Protein AF-A0A2M7A6N1-F1 (afdb_monomer)

Secondary structure (DSSP, 8-state):
-HHHHHHHHHHHTTSTTS--S-HHHHHHHHHHHHHHHHHHHHHHHHHHHHHHHHHHHHHHHHHHHHHHHHHHHHHHHHH-GGGHHHHHHHHHHHHHHHHHHHHHHHHHHHHHHHHHHHHHHHHHHHHHHHHHHHHHHHHHHHHHHHHHHHHHHHHHHHHTTS-SHHHHHHHHHHHHHHHHHHHHHHHHHHHHHHHHHHHHHHHHHHHHHHHHHHHHHHHTT--------------------------------------------------

Radius of gyration: 35.71 Å; Cα contacts (8 Å, |Δi|>4): 73; chains: 1; bounding box: 81×63×101 Å

pLDDT: mean 73.94, std 21.06, range [29.19, 98.69]

Structure (mmCIF, N/CA/C/O backbone):
data_AF-A0A2M7A6N1-F1
#
_entry.id   AF-A0A2M7A6N1-F1
#
loop_
_atom_site.group_PDB
_atom_site.id
_atom_site.type_symbol
_atom_site.label_atom_id
_atom_site.label_alt_id
_atom_site.label_comp_id
_atom_site.label_asym_id
_atom_site.label_entity_id
_atom_site.label_seq_id
_atom_site.pdbx_PDB_ins_code
_atom_site.Cartn_x
_atom_site.Cartn_y
_atom_site.Cartn_z
_atom_site.occupancy
_atom_site.B_iso_or_equiv
_atom_site.auth_seq_id
_atom_site.auth_comp_id
_atom_site.auth_asym_id
_atom_site.auth_atom_id
_atom_site.pdbx_PDB_model_num
ATOM 1 N N . MET A 1 1 ? 4.329 16.933 -7.006 1.00 49.34 1 MET A N 1
ATOM 2 C CA . MET A 1 1 ? 5.529 16.070 -7.137 1.00 49.34 1 MET A CA 1
ATOM 3 C C . MET A 1 1 ? 5.501 15.221 -8.414 1.00 49.34 1 MET A C 1
ATOM 5 O O . MET A 1 1 ? 6.398 15.377 -9.228 1.00 49.34 1 MET A O 1
ATOM 9 N N . PHE A 1 2 ? 4.452 14.424 -8.666 1.00 43.53 2 PHE A N 1
ATOM 10 C CA . PHE A 1 2 ? 4.322 13.527 -9.839 1.00 43.53 2 PHE A CA 1
ATOM 11 C C . PHE A 1 2 ? 4.537 14.189 -11.219 1.00 43.53 2 PHE A C 1
ATOM 13 O O . PHE A 1 2 ? 5.273 13.676 -12.055 1.00 43.53 2 PHE A O 1
ATOM 20 N N . LYS A 1 3 ? 3.982 15.391 -11.438 1.00 48.31 3 LYS A N 1
ATOM 21 C CA . LYS A 1 3 ? 4.219 16.170 -12.670 1.00 48.31 3 LYS A CA 1
ATOM 22 C C . LYS A 1 3 ? 5.690 16.544 -12.886 1.00 48.31 3 LYS A C 1
ATOM 24 O O . LYS A 1 3 ? 6.121 16.627 -14.027 1.00 48.31 3 LYS A O 1
ATOM 29 N N . ARG A 1 4 ? 6.463 16.759 -11.812 1.00 51.28 4 ARG A N 1
ATOM 30 C CA . ARG A 1 4 ? 7.886 17.142 -11.892 1.00 51.28 4 ARG A CA 1
ATOM 31 C C . ARG A 1 4 ? 8.756 15.942 -12.287 1.00 51.28 4 ARG A C 1
ATOM 33 O O . ARG A 1 4 ? 9.669 16.114 -13.082 1.00 51.28 4 ARG A O 1
ATOM 40 N N . MET A 1 5 ? 8.396 14.738 -11.830 1.00 60.75 5 MET A N 1
ATOM 41 C CA . MET A 1 5 ? 8.997 13.469 -12.273 1.00 60.75 5 MET A CA 1
ATOM 42 C C . MET A 1 5 ? 8.768 13.239 -13.774 1.00 60.75 5 MET A C 1
ATOM 44 O O . MET A 1 5 ? 9.699 12.949 -14.517 1.00 60.75 5 MET A O 1
ATOM 48 N N . TRP A 1 6 ? 7.535 13.451 -14.244 1.00 61.47 6 TRP A N 1
ATOM 49 C CA . TRP A 1 6 ? 7.183 13.281 -15.658 1.00 61.47 6 TRP A CA 1
ATOM 50 C C . TRP A 1 6 ? 7.872 14.315 -16.565 1.00 61.47 6 TRP A C 1
ATOM 52 O O . TRP A 1 6 ? 8.299 14.013 -17.677 1.00 61.47 6 TRP A O 1
ATOM 62 N N . MET A 1 7 ? 8.043 15.540 -16.064 1.00 56.41 7 MET A N 1
ATOM 63 C CA . MET A 1 7 ? 8.741 16.618 -16.768 1.00 56.41 7 MET A CA 1
ATOM 64 C C . MET A 1 7 ? 10.258 16.369 -16.855 1.00 56.41 7 MET A C 1
ATOM 66 O O . MET A 1 7 ? 10.854 16.679 -17.884 1.00 56.41 7 MET A O 1
ATOM 70 N N . ALA A 1 8 ? 10.856 15.735 -15.839 1.00 56.09 8 ALA A N 1
ATOM 71 C CA . ALA A 1 8 ? 12.252 15.290 -15.857 1.00 56.09 8 ALA A CA 1
ATOM 72 C C . ALA A 1 8 ? 12.486 14.135 -16.848 1.00 56.09 8 ALA A C 1
ATOM 74 O O . ALA A 1 8 ? 13.469 14.140 -17.585 1.00 56.09 8 ALA A O 1
ATOM 75 N N . ILE A 1 9 ? 11.540 13.192 -16.943 1.00 55.12 9 ILE A N 1
ATOM 76 C CA . ILE A 1 9 ? 11.573 12.122 -17.952 1.00 55.12 9 ILE A CA 1
ATOM 77 C C . ILE A 1 9 ? 11.520 12.727 -19.361 1.00 55.12 9 ILE A C 1
ATOM 79 O O . ILE A 1 9 ? 12.323 12.362 -20.213 1.00 55.12 9 ILE A O 1
ATOM 83 N N . ARG A 1 10 ? 10.641 13.711 -19.605 1.00 54.12 10 ARG A N 1
ATOM 84 C CA . ARG A 1 10 ? 10.536 14.399 -20.904 1.00 54.12 10 ARG A CA 1
ATOM 85 C C . ARG A 1 10 ? 11.771 15.243 -21.248 1.00 54.12 10 ARG A C 1
ATOM 87 O O . ARG A 1 10 ? 12.113 15.317 -22.425 1.00 54.12 10 ARG A O 1
ATOM 94 N N . SER A 1 11 ? 12.447 15.855 -20.271 1.00 51.09 11 SER A N 1
ATOM 95 C CA . SER A 1 11 ? 13.673 16.626 -20.537 1.00 51.09 11 SER A CA 1
ATOM 96 C C . SER A 1 11 ? 14.881 15.737 -20.848 1.00 51.09 11 SER A C 1
ATOM 98 O O . SER A 1 11 ? 15.759 16.163 -21.594 1.00 51.09 11 SER A O 1
ATOM 100 N N . PHE A 1 12 ? 14.909 14.495 -20.349 1.00 52.53 12 PHE A N 1
ATOM 101 C CA . PHE A 1 12 ? 15.968 13.524 -20.651 1.00 52.53 12 PHE A CA 1
ATOM 102 C C . PHE A 1 12 ? 16.033 13.165 -22.148 1.00 52.53 12 PHE A C 1
ATOM 104 O O . PHE A 1 12 ? 17.114 12.979 -22.700 1.00 52.53 12 PHE A O 1
ATOM 111 N N . PHE A 1 13 ? 14.888 13.159 -22.839 1.00 50.72 13 PHE A N 1
ATOM 112 C CA . PHE A 1 13 ? 14.806 12.887 -24.280 1.00 50.72 13 PHE A CA 1
ATOM 113 C C . PHE A 1 13 ? 15.264 14.058 -25.176 1.00 50.72 13 PHE A C 1
ATOM 115 O O . PHE A 1 13 ? 15.387 13.873 -26.383 1.00 50.72 13 PHE A O 1
ATOM 122 N N . GLY A 1 14 ? 15.516 15.256 -24.625 1.00 49.06 14 GLY A N 1
ATOM 123 C CA . GLY A 1 14 ? 15.843 16.461 -25.406 1.00 49.06 14 GLY A CA 1
ATOM 124 C C . GLY A 1 14 ? 17.336 16.746 -25.628 1.00 49.06 14 GLY A C 1
ATOM 125 O O . GLY A 1 14 ? 17.663 17.574 -26.472 1.00 49.06 14 GLY A O 1
ATOM 126 N N . VAL A 1 15 ? 18.248 16.095 -24.894 1.00 50.31 15 VAL A N 1
ATOM 127 C CA . VAL A 1 15 ? 19.683 16.478 -24.842 1.00 50.31 15 VAL A CA 1
ATOM 128 C C . VAL A 1 15 ? 20.619 15.461 -25.532 1.00 50.31 15 VAL A C 1
ATOM 130 O O . VAL A 1 15 ? 21.817 15.688 -25.672 1.00 50.31 15 VAL A O 1
ATOM 133 N N . PHE A 1 16 ? 20.095 14.354 -26.054 1.00 50.78 16 PHE A N 1
ATOM 134 C CA . PHE A 1 16 ? 20.890 13.196 -26.490 1.00 50.78 16 PHE A CA 1
ATOM 135 C C . PHE A 1 16 ? 21.288 13.204 -27.981 1.00 50.78 16 PHE A C 1
ATOM 137 O O . PHE A 1 16 ? 21.064 12.232 -28.694 1.00 50.78 16 PHE A O 1
ATOM 144 N N . VAL A 1 17 ? 21.870 14.298 -28.488 1.00 49.72 17 VAL A N 1
ATOM 145 C CA . VAL A 1 17 ? 22.327 14.352 -29.902 1.00 49.72 17 VAL A CA 1
ATOM 146 C C . VAL A 1 17 ? 23.842 14.512 -30.055 1.00 49.72 17 VAL A C 1
ATOM 148 O O . VAL A 1 17 ? 24.361 14.347 -31.154 1.00 49.72 17 VAL A O 1
ATOM 151 N N . ARG A 1 18 ? 24.612 14.792 -28.996 1.00 46.34 18 ARG A N 1
ATOM 152 C CA . ARG A 1 18 ? 26.059 15.023 -29.150 1.00 46.34 18 ARG A CA 1
ATOM 153 C C . ARG A 1 18 ? 26.857 14.372 -28.024 1.00 46.34 18 ARG A C 1
ATOM 155 O O . ARG A 1 18 ? 27.035 14.972 -26.974 1.00 46.34 18 ARG A O 1
ATOM 162 N N . GLY A 1 19 ? 27.343 13.155 -28.277 1.00 51.59 19 GLY A N 1
ATOM 163 C CA . GLY A 1 19 ? 28.491 12.588 -27.559 1.00 51.59 19 GLY A CA 1
ATOM 164 C C . GLY A 1 19 ? 28.208 11.460 -26.570 1.00 51.59 19 GLY A C 1
ATOM 165 O O . GLY A 1 19 ? 28.675 11.547 -25.441 1.00 51.59 19 GLY A O 1
ATOM 166 N N . LEU A 1 20 ? 27.490 10.402 -26.965 1.00 51.59 20 LEU A N 1
ATOM 167 C CA . LEU A 1 20 ? 27.374 9.189 -26.142 1.00 51.59 20 LEU A CA 1
ATOM 168 C C . LEU A 1 20 ? 27.743 7.944 -26.950 1.00 51.59 20 LEU A C 1
ATOM 170 O O . LEU A 1 20 ? 27.084 7.615 -27.930 1.00 51.59 20 LEU A O 1
ATOM 174 N N . GLU A 1 21 ? 28.814 7.284 -26.517 1.00 58.81 21 GLU A N 1
ATOM 175 C CA . GLU A 1 21 ? 29.526 6.213 -27.227 1.00 58.81 21 GLU A CA 1
ATOM 176 C C . GLU A 1 21 ? 28.739 4.909 -27.427 1.00 58.81 21 GLU A C 1
ATOM 178 O O . GLU A 1 21 ? 29.127 4.132 -28.289 1.00 58.81 21 GLU A O 1
ATOM 183 N N . ASP A 1 22 ? 27.627 4.650 -26.723 1.00 73.19 22 ASP A N 1
ATOM 184 C CA . ASP A 1 22 ? 26.805 3.460 -27.003 1.00 73.19 22 ASP A CA 1
ATOM 185 C C . ASP A 1 22 ? 25.331 3.597 -26.549 1.00 73.19 22 ASP A C 1
ATOM 187 O O . ASP A 1 22 ? 25.035 3.485 -25.351 1.00 73.19 22 ASP A O 1
ATOM 191 N N . PRO A 1 23 ? 24.362 3.755 -27.475 1.00 78.62 23 PRO A N 1
ATOM 192 C CA . PRO A 1 23 ? 22.934 3.851 -27.137 1.00 78.62 23 PRO A CA 1
ATOM 193 C C . PRO A 1 23 ? 22.379 2.564 -26.502 1.00 78.62 23 PRO A C 1
ATOM 195 O O . PRO A 1 23 ? 21.445 2.614 -25.699 1.00 78.62 23 PRO A O 1
ATOM 198 N N . ASP A 1 24 ? 22.983 1.410 -26.800 1.00 82.38 24 ASP A N 1
ATOM 199 C CA . ASP A 1 24 ? 22.578 0.116 -26.240 1.00 82.38 24 ASP A CA 1
ATOM 200 C C . ASP A 1 24 ? 22.793 0.057 -24.723 1.00 82.38 24 ASP A C 1
ATOM 202 O O . ASP A 1 24 ? 21.962 -0.489 -23.996 1.00 82.38 24 ASP A O 1
ATOM 206 N N . ARG A 1 25 ? 23.902 0.630 -24.239 1.00 86.75 25 ARG A N 1
ATOM 207 C CA . ARG A 1 25 ? 24.257 0.641 -22.815 1.00 86.75 25 ARG A CA 1
ATOM 208 C C . ARG A 1 25 ? 23.316 1.537 -22.017 1.00 86.75 25 ARG A C 1
ATOM 210 O O . ARG A 1 25 ? 22.920 1.180 -20.914 1.00 86.75 25 ARG A O 1
ATOM 217 N N . MET A 1 26 ? 22.918 2.670 -22.590 1.00 78.88 26 MET A N 1
ATOM 218 C CA . MET A 1 26 ? 21.952 3.576 -21.970 1.00 78.88 26 MET A CA 1
ATOM 219 C C . MET A 1 26 ? 20.579 2.911 -21.801 1.00 78.88 26 MET A C 1
ATOM 221 O O . MET A 1 26 ? 19.970 3.024 -20.741 1.00 78.88 26 MET A O 1
ATOM 225 N N . LEU A 1 27 ? 20.099 2.190 -22.819 1.00 84.94 27 LEU A N 1
ATOM 226 C CA . LEU A 1 27 ? 18.825 1.471 -22.741 1.00 84.94 27 LEU A CA 1
ATOM 227 C C . LEU A 1 27 ? 18.868 0.323 -21.723 1.00 84.94 27 LEU A C 1
ATOM 229 O O . LEU A 1 27 ? 17.881 0.097 -21.025 1.00 84.94 27 LEU A O 1
ATOM 233 N N . GLN A 1 28 ? 20.006 -0.367 -21.603 1.00 87.75 28 GLN A N 1
ATOM 234 C CA . GLN A 1 28 ? 20.220 -1.373 -20.557 1.00 87.75 28 GLN A CA 1
ATOM 235 C C . GLN A 1 28 ? 20.176 -0.744 -19.162 1.00 87.75 28 GLN A C 1
ATOM 237 O O . GLN A 1 28 ? 19.399 -1.196 -18.325 1.00 87.75 28 GLN A O 1
ATOM 242 N N . GLN A 1 29 ? 20.913 0.352 -18.947 1.00 86.94 29 GLN A N 1
ATOM 243 C CA . GLN A 1 29 ? 20.878 1.088 -17.681 1.00 86.94 29 GLN A CA 1
ATOM 244 C C . GLN A 1 29 ? 19.460 1.556 -17.345 1.00 86.94 29 GLN A C 1
ATOM 246 O O . GLN A 1 29 ? 19.012 1.392 -16.219 1.00 86.94 29 GLN A O 1
ATOM 251 N N . TYR A 1 30 ? 18.720 2.075 -18.327 1.00 83.81 30 TYR A N 1
ATOM 252 C CA . TYR A 1 30 ? 17.329 2.476 -18.132 1.00 83.81 30 TYR A CA 1
ATOM 253 C C . TYR A 1 30 ? 16.449 1.306 -17.668 1.00 83.81 30 TYR A C 1
ATOM 255 O O . TYR A 1 30 ? 15.666 1.462 -16.734 1.00 83.81 30 TYR A O 1
ATOM 263 N N . MET A 1 31 ? 16.583 0.123 -18.279 1.00 89.38 31 MET A N 1
ATOM 264 C CA . MET A 1 31 ? 15.850 -1.071 -17.845 1.00 89.38 31 MET A CA 1
ATOM 265 C C . MET A 1 31 ? 16.195 -1.470 -16.405 1.00 89.38 31 MET A C 1
ATOM 267 O O . MET A 1 31 ? 15.296 -1.825 -15.639 1.00 89.38 31 MET A O 1
ATOM 271 N N . ASP A 1 32 ? 17.471 -1.406 -16.034 1.00 92.50 32 ASP A N 1
ATOM 272 C CA . ASP A 1 32 ? 17.931 -1.740 -14.686 1.00 92.50 32 ASP A CA 1
ATOM 273 C C . ASP A 1 32 ? 17.455 -0.705 -13.658 1.00 92.50 32 ASP A C 1
ATOM 275 O O . ASP A 1 32 ? 16.928 -1.077 -12.607 1.00 92.50 32 ASP A O 1
ATOM 279 N N . ASP A 1 33 ? 17.504 0.584 -13.996 1.00 87.44 33 ASP A N 1
ATOM 280 C CA . ASP A 1 33 ? 16.968 1.670 -13.176 1.00 87.44 33 ASP A CA 1
ATOM 281 C C . ASP A 1 33 ? 15.458 1.515 -12.966 1.00 87.44 33 ASP A C 1
ATOM 283 O O . ASP A 1 33 ? 14.960 1.723 -11.858 1.00 87.44 33 ASP A O 1
ATOM 287 N N . MET A 1 34 ? 14.704 1.121 -13.997 1.00 90.12 34 MET A N 1
ATOM 288 C CA . MET A 1 34 ? 13.273 0.840 -13.861 1.00 90.12 34 MET A CA 1
ATOM 289 C C . MET A 1 34 ? 13.011 -0.344 -12.929 1.00 90.12 34 MET A C 1
ATOM 291 O O . MET A 1 34 ? 12.176 -0.246 -12.030 1.00 90.12 34 MET A O 1
ATOM 295 N N . ARG A 1 35 ? 13.753 -1.445 -13.091 1.00 92.19 35 ARG A N 1
ATOM 296 C CA . ARG A 1 35 ? 13.647 -2.616 -12.205 1.00 92.19 35 ARG A CA 1
ATOM 297 C C . ARG A 1 35 ? 13.998 -2.264 -10.763 1.00 92.19 35 ARG A C 1
ATOM 299 O O . ARG A 1 35 ? 13.328 -2.725 -9.845 1.00 92.19 35 ARG A O 1
ATOM 306 N N . SER A 1 36 ? 14.983 -1.391 -10.558 1.00 94.31 36 SER A N 1
ATOM 307 C CA . SER A 1 36 ? 15.389 -0.920 -9.229 1.00 94.31 36 SER A CA 1
ATOM 308 C C . SER A 1 36 ? 14.315 -0.092 -8.507 1.00 94.31 36 SER A C 1
ATOM 310 O O . SER A 1 36 ? 14.383 0.086 -7.291 1.00 94.31 36 SER A O 1
ATOM 312 N N . GLN A 1 37 ? 13.310 0.420 -9.226 1.00 91.06 37 GLN A N 1
ATOM 313 C CA . GLN A 1 37 ? 12.193 1.163 -8.635 1.00 91.06 37 GLN A CA 1
ATOM 314 C C . GLN A 1 37 ? 11.092 0.248 -8.085 1.00 91.06 37 GLN A C 1
ATOM 316 O O . GLN A 1 37 ? 10.303 0.697 -7.254 1.00 91.06 37 GLN A O 1
ATOM 321 N N . VAL A 1 38 ? 11.051 -1.025 -8.496 1.00 94.19 38 VAL A N 1
ATOM 322 C CA . VAL A 1 38 ? 10.040 -1.995 -8.045 1.00 94.19 38 VAL A CA 1
ATOM 323 C C . VAL A 1 38 ? 10.023 -2.156 -6.519 1.00 94.19 38 VAL A C 1
ATOM 325 O O . VAL A 1 38 ? 8.938 -2.025 -5.950 1.00 94.19 38 VAL A O 1
ATOM 328 N N . PRO A 1 39 ? 11.165 -2.359 -5.827 1.00 95.06 39 PRO A N 1
ATOM 329 C CA . PRO A 1 39 ? 11.178 -2.441 -4.367 1.00 95.06 39 PRO A CA 1
ATOM 330 C C . PRO A 1 39 ? 10.601 -1.187 -3.704 1.00 95.06 39 PRO A C 1
ATOM 332 O O . PRO A 1 39 ? 9.680 -1.291 -2.909 1.00 95.06 39 PRO A O 1
ATOM 335 N N . LYS A 1 40 ? 11.030 0.009 -4.132 1.00 90.31 40 LYS A N 1
ATOM 336 C CA . LYS A 1 40 ? 10.564 1.288 -3.563 1.00 90.31 40 LYS A CA 1
ATOM 337 C C . LYS A 1 40 ? 9.053 1.490 -3.715 1.00 90.31 40 LYS A C 1
ATOM 339 O O . LYS A 1 40 ? 8.397 2.029 -2.823 1.00 90.31 40 LYS A O 1
ATOM 344 N N . MET A 1 41 ? 8.499 1.084 -4.860 1.00 92.94 41 MET A N 1
ATOM 345 C CA . MET A 1 41 ? 7.055 1.112 -5.087 1.00 92.94 41 MET A CA 1
ATOM 346 C C . MET A 1 41 ? 6.343 0.131 -4.153 1.00 92.94 41 MET A C 1
ATOM 348 O O . MET A 1 41 ? 5.368 0.508 -3.508 1.00 92.94 41 MET A O 1
ATOM 352 N N . ASN A 1 42 ? 6.848 -1.101 -4.046 1.00 94.25 42 ASN A N 1
ATOM 353 C CA . ASN A 1 42 ? 6.281 -2.112 -3.157 1.00 94.25 42 ASN A CA 1
ATOM 354 C C . ASN A 1 42 ? 6.317 -1.664 -1.690 1.00 94.25 42 ASN A C 1
ATOM 356 O O . ASN A 1 42 ? 5.311 -1.820 -1.010 1.00 94.25 42 ASN A O 1
ATOM 360 N N . ASP A 1 43 ? 7.405 -1.038 -1.235 1.00 95.94 43 ASP A N 1
ATOM 361 C CA . ASP A 1 43 ? 7.520 -0.483 0.119 1.00 95.94 43 ASP A CA 1
ATOM 362 C C . ASP A 1 43 ? 6.453 0.591 0.372 1.00 95.94 43 ASP A C 1
ATOM 364 O O . ASP A 1 43 ? 5.793 0.607 1.410 1.00 95.94 43 ASP A O 1
ATOM 368 N N . THR A 1 44 ? 6.225 1.465 -0.613 1.00 93.75 44 THR A N 1
ATOM 369 C CA . THR A 1 44 ? 5.198 2.514 -0.523 1.00 93.75 44 THR A CA 1
ATOM 370 C C . THR A 1 44 ? 3.794 1.914 -0.427 1.00 93.75 44 THR A C 1
ATOM 372 O O . THR A 1 44 ? 2.986 2.355 0.388 1.00 93.75 44 THR A O 1
ATOM 375 N N . VAL A 1 45 ? 3.489 0.896 -1.238 1.00 97.06 45 VAL A N 1
ATOM 376 C CA . VAL A 1 45 ? 2.198 0.189 -1.185 1.00 97.06 45 VAL A CA 1
ATOM 377 C C . VAL A 1 45 ? 2.038 -0.552 0.140 1.00 97.06 45 VAL A C 1
ATOM 379 O O . VAL A 1 45 ? 0.965 -0.498 0.739 1.00 97.06 45 VAL A O 1
ATOM 382 N N . ALA A 1 46 ? 3.099 -1.202 0.618 1.00 97.56 46 ALA A N 1
ATOM 383 C CA . ALA A 1 46 ? 3.109 -1.914 1.887 1.00 97.56 46 ALA A CA 1
ATOM 384 C C . ALA A 1 46 ? 2.823 -0.972 3.063 1.00 97.56 46 ALA A C 1
ATOM 386 O O . ALA A 1 46 ? 2.049 -1.333 3.943 1.00 97.56 46 ALA A O 1
ATOM 387 N N . GLU A 1 47 ? 3.360 0.249 3.058 1.00 96.69 47 GLU A N 1
ATOM 388 C CA . GLU A 1 47 ? 3.086 1.243 4.102 1.00 96.69 47 GLU A CA 1
ATOM 389 C C . GLU A 1 47 ? 1.604 1.655 4.140 1.00 96.69 47 GLU A C 1
ATOM 391 O O . GLU A 1 47 ? 1.003 1.741 5.213 1.00 96.69 47 GLU A O 1
ATOM 396 N N . VAL A 1 48 ? 0.974 1.840 2.975 1.00 97.44 48 VAL A N 1
ATOM 397 C CA . VAL A 1 48 ? -0.466 2.146 2.896 1.00 97.44 48 VAL A CA 1
ATOM 398 C C . VAL A 1 48 ? -1.306 0.950 3.358 1.00 97.44 48 VAL A C 1
ATOM 400 O O . VAL A 1 48 ? -2.243 1.118 4.141 1.00 97.44 48 VAL A O 1
ATOM 403 N N . MET A 1 49 ? -0.940 -0.263 2.938 1.00 97.56 49 MET A N 1
ATOM 404 C CA . MET A 1 49 ? -1.581 -1.507 3.381 1.00 97.56 49 MET A CA 1
ATOM 405 C C . MET A 1 49 ? -1.427 -1.738 4.887 1.00 97.56 49 MET A C 1
ATOM 407 O O . MET A 1 49 ? -2.356 -2.208 5.542 1.00 97.56 49 MET A O 1
ATOM 411 N N . LYS A 1 50 ? -0.275 -1.384 5.462 1.00 98.12 50 LYS A N 1
ATOM 412 C CA . LYS A 1 50 ? -0.038 -1.455 6.906 1.00 98.12 50 LYS A CA 1
ATOM 413 C C . LYS A 1 50 ? -1.030 -0.571 7.655 1.00 98.12 50 LYS A C 1
ATOM 415 O O . LYS A 1 50 ? -1.592 -1.016 8.651 1.00 98.12 50 LYS A O 1
ATOM 420 N N . ASN A 1 51 ? -1.284 0.644 7.169 1.00 97.00 51 ASN A N 1
ATOM 421 C CA . ASN A 1 51 ? -2.276 1.536 7.770 1.00 97.00 51 ASN A CA 1
ATOM 422 C C . ASN A 1 51 ? -3.706 0.958 7.696 1.00 97.00 51 ASN A C 1
ATOM 424 O O . ASN A 1 51 ? -4.438 0.998 8.686 1.00 97.00 51 ASN A O 1
ATOM 428 N N . GLU A 1 52 ? -4.088 0.358 6.560 1.00 98.25 52 GLU A N 1
ATOM 429 C CA . GLU A 1 52 ? -5.354 -0.390 6.428 1.00 98.25 52 GLU A CA 1
ATOM 430 C C . GLU A 1 52 ? -5.446 -1.510 7.480 1.00 98.25 52 GLU A C 1
ATOM 432 O O . GLU A 1 52 ? -6.442 -1.620 8.192 1.00 98.25 52 GLU A O 1
ATOM 437 N N . TYR A 1 53 ? -4.395 -2.320 7.629 1.00 98.50 53 TYR A N 1
ATOM 438 C CA . TYR A 1 53 ? -4.384 -3.430 8.584 1.00 98.50 53 TYR A CA 1
ATOM 439 C C . TYR A 1 53 ? -4.424 -2.956 10.043 1.00 98.50 53 TYR A C 1
ATOM 441 O O . TYR A 1 53 ? -5.150 -3.509 10.868 1.00 98.50 53 TYR A O 1
ATOM 449 N N . MET A 1 54 ? -3.674 -1.904 10.375 1.00 98.06 54 MET A N 1
ATOM 450 C CA . MET A 1 54 ? -3.661 -1.329 11.719 1.00 98.06 54 MET A CA 1
ATOM 451 C C . MET A 1 54 ? -5.039 -0.814 12.134 1.00 98.06 54 MET A C 1
ATOM 453 O O . MET A 1 54 ? -5.490 -1.127 13.238 1.00 98.06 54 MET A O 1
ATOM 457 N N . THR A 1 55 ? -5.704 -0.061 11.256 1.00 97.94 55 THR A N 1
ATOM 458 C CA . THR A 1 55 ? -7.050 0.476 11.509 1.00 97.94 55 THR A CA 1
ATOM 459 C C . THR A 1 55 ? -8.094 -0.639 11.562 1.00 97.94 55 THR A C 1
ATOM 461 O O . THR A 1 55 ? -8.908 -0.651 12.481 1.00 97.94 55 THR A O 1
ATOM 464 N N . LYS A 1 56 ? -8.007 -1.655 10.692 1.00 98.50 56 LYS A N 1
ATOM 465 C CA . LYS A 1 56 ? -8.849 -2.863 10.777 1.00 98.50 56 LYS A CA 1
ATOM 466 C C . LYS A 1 56 ? -8.741 -3.543 12.142 1.00 98.50 56 LYS A C 1
ATOM 468 O O . LYS A 1 56 ? -9.748 -3.811 12.787 1.00 98.50 56 LYS A O 1
ATOM 473 N N . ASN A 1 57 ? -7.518 -3.768 12.617 1.00 98.62 57 ASN A N 1
ATOM 474 C CA . ASN A 1 57 ? -7.300 -4.409 13.911 1.00 98.62 57 ASN A CA 1
ATOM 475 C C . ASN A 1 57 ? -7.791 -3.540 15.079 1.00 98.62 57 ASN A C 1
ATOM 477 O O . ASN A 1 57 ? -8.153 -4.071 16.124 1.00 98.62 57 ASN A O 1
ATOM 481 N N . GLN A 1 58 ? -7.765 -2.208 14.948 1.00 98.12 58 GLN A N 1
ATOM 482 C CA . GLN A 1 58 ? -8.358 -1.310 15.944 1.00 98.12 58 GLN A CA 1
ATOM 483 C C . GLN A 1 58 ? -9.883 -1.455 15.980 1.00 98.12 58 GLN A C 1
ATOM 485 O O . GLN A 1 58 ? -10.426 -1.592 17.074 1.00 98.12 58 GLN A O 1
ATOM 490 N N . VAL A 1 59 ? -10.544 -1.509 14.815 1.00 98.69 59 VAL A N 1
ATOM 491 C CA . VAL A 1 59 ? -11.988 -1.788 14.709 1.00 98.69 59 VAL A CA 1
ATOM 492 C C . VAL A 1 59 ? -12.327 -3.100 15.415 1.00 98.69 59 VAL A C 1
ATOM 494 O O . VAL A 1 59 ? -13.144 -3.097 16.328 1.00 98.69 59 VAL A O 1
ATOM 497 N N . GLU A 1 60 ? -11.644 -4.197 15.078 1.00 98.56 60 GLU A N 1
ATOM 498 C CA . GLU A 1 60 ? -11.909 -5.520 15.671 1.00 98.56 60 GLU A CA 1
ATOM 499 C C . GLU A 1 60 ? -11.714 -5.526 17.200 1.00 98.56 60 GLU A C 1
ATOM 501 O O . GLU A 1 60 ? -12.498 -6.123 17.942 1.00 98.56 60 GLU A O 1
ATOM 506 N N . ARG A 1 61 ? -10.690 -4.823 17.707 1.00 98.50 61 ARG A N 1
ATOM 507 C CA . ARG A 1 61 ? -10.472 -4.677 19.156 1.00 98.50 61 ARG A CA 1
ATOM 508 C C . ARG A 1 61 ? -11.587 -3.892 19.841 1.00 98.50 61 ARG A C 1
ATOM 510 O O . ARG A 1 61 ? -11.984 -4.267 20.942 1.00 98.50 61 ARG A O 1
ATOM 517 N N . LEU A 1 62 ? -12.067 -2.813 19.227 1.00 98.50 62 LEU A N 1
ATOM 518 C CA . LEU A 1 62 ? -13.155 -2.000 19.772 1.00 98.50 62 LEU A CA 1
ATOM 519 C C . LEU A 1 62 ? -14.491 -2.749 19.731 1.00 98.50 62 LEU A C 1
ATOM 521 O O . LEU A 1 62 ? -15.216 -2.731 20.719 1.00 98.50 62 LEU A O 1
ATOM 525 N N . GLU A 1 63 ? -14.777 -3.494 18.662 1.00 98.44 63 GLU A N 1
ATOM 526 C CA . GLU A 1 63 ? -15.958 -4.368 18.575 1.00 98.44 63 GLU A CA 1
ATOM 527 C C . GLU A 1 63 ? -15.974 -5.413 19.692 1.00 98.44 63 GLU A C 1
ATOM 529 O O . GLU A 1 63 ? -16.990 -5.600 20.372 1.00 98.44 63 GLU A O 1
ATOM 534 N N . LYS A 1 64 ? -14.824 -6.054 19.935 1.00 98.50 64 LYS A N 1
ATOM 535 C CA . LYS A 1 64 ? -14.679 -6.987 21.050 1.00 98.50 64 LYS A CA 1
ATOM 536 C C . LYS A 1 64 ? -14.872 -6.286 22.395 1.00 98.50 64 LYS A C 1
ATOM 538 O O . LYS A 1 64 ? -15.619 -6.787 23.226 1.00 98.50 64 LYS A O 1
ATOM 543 N N . LYS A 1 65 ? -14.263 -5.113 22.597 1.00 97.88 65 LYS A N 1
ATOM 544 C CA . LYS A 1 65 ? -14.408 -4.329 23.835 1.00 97.88 65 LYS A CA 1
ATOM 545 C C . LYS A 1 65 ? -15.871 -3.971 24.115 1.00 97.88 65 LYS A C 1
ATOM 547 O O . LYS A 1 65 ? -16.310 -4.121 25.248 1.00 97.88 65 LYS A O 1
ATOM 552 N N . VAL A 1 66 ? -16.620 -3.532 23.101 1.00 98.12 66 VAL A N 1
ATOM 553 C CA . VAL A 1 66 ? -18.059 -3.245 23.227 1.00 98.12 66 VAL A CA 1
ATOM 554 C C . VAL A 1 66 ? -18.817 -4.505 23.646 1.00 98.12 66 VAL A C 1
ATOM 556 O O . VAL A 1 66 ? -19.573 -4.461 24.608 1.00 98.12 66 VAL A O 1
ATOM 559 N N . THR A 1 67 ? -18.546 -5.639 22.994 1.00 97.94 67 THR A N 1
ATOM 560 C CA . THR A 1 67 ? -19.184 -6.928 23.318 1.00 97.94 67 THR A CA 1
ATOM 561 C C . THR A 1 67 ? -18.878 -7.383 24.751 1.00 97.94 67 THR A C 1
ATOM 563 O O . THR A 1 67 ? -19.778 -7.802 25.479 1.00 97.94 67 THR A O 1
ATOM 566 N N . ASP A 1 68 ? -17.616 -7.277 25.175 1.00 97.44 68 ASP A N 1
ATOM 567 C CA . ASP A 1 68 ? -17.164 -7.673 26.510 1.00 97.44 68 ASP A CA 1
ATOM 568 C C . ASP A 1 68 ? -17.777 -6.777 27.602 1.00 97.44 68 ASP A C 1
ATOM 570 O O . ASP A 1 68 ? -18.134 -7.266 28.676 1.00 97.44 68 ASP A O 1
ATOM 574 N N . LEU A 1 69 ? -17.913 -5.472 27.344 1.00 95.56 69 LEU A N 1
ATOM 575 C CA . LEU A 1 69 ? -18.562 -4.535 28.262 1.00 95.56 69 LEU A CA 1
ATOM 576 C C . LEU A 1 69 ? -20.082 -4.753 28.321 1.00 95.56 69 LEU A C 1
ATOM 578 O O . LEU A 1 69 ? -20.637 -4.779 29.416 1.00 95.56 69 LEU A O 1
ATOM 582 N N . ASP A 1 70 ? -20.747 -4.989 27.185 1.00 94.31 70 ASP A N 1
ATOM 583 C CA . ASP A 1 70 ? -22.178 -5.324 27.140 1.00 94.31 70 ASP A CA 1
ATOM 584 C C . ASP A 1 70 ? -22.469 -6.596 27.968 1.00 94.31 70 ASP A C 1
ATOM 586 O O . ASP A 1 70 ? -23.419 -6.638 28.754 1.00 94.31 70 ASP A O 1
ATOM 590 N N . ALA A 1 71 ? -21.606 -7.617 27.883 1.00 96.44 71 ALA A N 1
ATOM 591 C CA . ALA A 1 71 ? -21.710 -8.816 28.716 1.00 96.44 71 ALA A CA 1
ATOM 592 C C . ALA A 1 71 ? -21.537 -8.520 30.221 1.00 96.44 71 ALA A C 1
ATOM 594 O O . ALA A 1 71 ? -22.267 -9.079 31.046 1.00 96.44 71 ALA A O 1
ATOM 595 N N . GLN A 1 72 ? -20.608 -7.629 30.586 1.00 93.38 72 GLN A N 1
ATOM 596 C CA . GLN A 1 72 ? -20.396 -7.201 31.975 1.00 93.38 72 GLN A CA 1
ATOM 597 C C . GLN A 1 72 ? -21.583 -6.401 32.524 1.00 93.38 72 GLN A C 1
ATOM 599 O O . GLN A 1 72 ? -21.981 -6.632 33.664 1.00 93.38 72 GLN A O 1
ATOM 604 N N . ILE A 1 73 ? -22.199 -5.532 31.715 1.00 92.88 73 ILE A N 1
ATOM 605 C CA . ILE A 1 73 ? -23.420 -4.797 32.085 1.00 92.88 73 ILE A CA 1
ATOM 606 C C . ILE A 1 73 ? -24.547 -5.785 32.401 1.00 92.88 73 ILE A C 1
ATOM 608 O O . ILE A 1 73 ? -25.178 -5.695 33.453 1.00 92.88 73 ILE A O 1
ATOM 612 N N . ILE A 1 74 ? -24.769 -6.774 31.527 1.00 93.25 74 ILE A N 1
ATOM 613 C CA . ILE A 1 74 ? -25.790 -7.809 31.742 1.00 93.25 74 ILE A CA 1
ATOM 614 C C . ILE A 1 74 ? -25.512 -8.594 33.032 1.00 93.25 74 ILE A C 1
ATOM 616 O O . ILE A 1 74 ? -26.449 -8.930 33.757 1.00 93.25 74 ILE A O 1
ATOM 620 N N . ALA A 1 75 ? -24.246 -8.904 33.324 1.00 94.25 75 ALA A N 1
ATOM 621 C CA . ALA A 1 75 ? -23.864 -9.593 34.553 1.00 94.25 75 ALA A CA 1
ATOM 622 C C . ALA A 1 75 ? -24.125 -8.733 35.803 1.00 94.25 75 ALA A C 1
ATOM 624 O O . ALA A 1 75 ? -24.743 -9.229 36.740 1.00 94.25 75 ALA A O 1
ATOM 625 N N . ALA A 1 76 ? -23.732 -7.455 35.795 1.00 90.31 76 ALA A N 1
ATOM 626 C CA . ALA A 1 76 ? -23.964 -6.521 36.899 1.00 90.31 76 ALA A CA 1
ATOM 627 C C . ALA A 1 76 ? -25.463 -6.366 37.209 1.00 90.31 76 ALA A C 1
ATOM 629 O O . ALA A 1 76 ? -25.878 -6.530 38.352 1.00 90.31 76 ALA A O 1
ATOM 630 N N . ILE A 1 77 ? -26.297 -6.184 36.179 1.00 90.62 77 ILE A N 1
ATOM 631 C CA . ILE A 1 77 ? -27.758 -6.079 36.336 1.00 90.62 77 ILE A CA 1
ATOM 632 C C . ILE A 1 77 ? -28.355 -7.363 36.936 1.00 90.62 77 ILE A C 1
ATOM 634 O O . ILE A 1 77 ? -29.282 -7.300 37.742 1.00 90.62 77 ILE A O 1
ATOM 638 N N . LYS A 1 78 ? -27.838 -8.539 36.559 1.00 93.19 78 LYS A N 1
ATOM 639 C CA . LYS A 1 78 ? -28.299 -9.830 37.099 1.00 93.19 78 LYS A CA 1
ATOM 640 C C . LYS A 1 78 ? -27.891 -10.062 38.552 1.00 93.19 78 LYS A C 1
ATOM 642 O O . LYS A 1 78 ? -28.571 -10.828 39.229 1.00 93.19 78 LYS A O 1
ATOM 647 N N . LEU A 1 79 ? -26.785 -9.468 39.002 1.00 93.75 79 LEU A N 1
ATOM 648 C CA . LEU A 1 79 ? -26.288 -9.636 40.366 1.00 93.75 79 LEU A CA 1
ATOM 649 C C . LEU A 1 79 ? -27.132 -8.877 41.394 1.00 93.75 79 LEU A C 1
ATOM 651 O O . LEU A 1 79 ? -27.223 -9.339 42.524 1.00 93.75 79 LEU A O 1
ATOM 655 N N . GLY A 1 80 ? -27.800 -7.790 40.997 1.00 89.06 80 GLY A N 1
ATOM 656 C CA . GLY A 1 80 ? -28.786 -7.102 41.831 1.00 89.06 80 GLY A CA 1
ATOM 657 C C . GLY A 1 80 ? -28.578 -5.587 41.928 1.00 89.06 80 GLY A C 1
ATOM 658 O O . GLY A 1 80 ? -27.648 -5.047 41.325 1.00 89.06 80 GLY A O 1
ATOM 659 N N . PRO A 1 81 ? -29.451 -4.885 42.678 1.00 91.44 81 PRO A N 1
ATOM 660 C CA . PRO A 1 81 ? -29.429 -3.425 42.819 1.00 91.4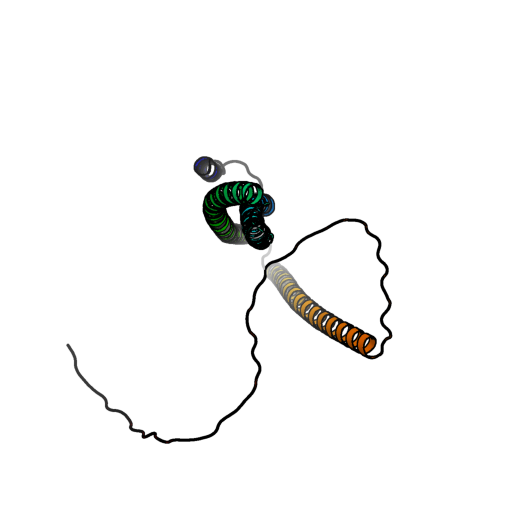4 81 PRO A CA 1
ATOM 661 C C . PRO A 1 81 ? -28.123 -2.870 43.402 1.00 91.44 81 PRO A C 1
ATOM 663 O O . PRO A 1 81 ? -27.754 -1.735 43.123 1.00 91.44 81 PRO A O 1
ATOM 666 N N . GLU A 1 82 ? -27.404 -3.661 44.198 1.00 92.50 82 GLU A N 1
ATOM 667 C CA . GLU A 1 82 ? -26.108 -3.279 44.763 1.00 92.50 82 GLU A CA 1
ATOM 668 C C . GLU A 1 82 ? -25.008 -3.022 43.716 1.00 92.50 82 GLU A C 1
ATOM 670 O O . GLU A 1 82 ? -24.034 -2.359 44.054 1.00 92.50 82 GLU A O 1
ATOM 675 N N . TYR A 1 83 ? -25.170 -3.491 42.470 1.00 92.12 83 TYR A N 1
ATOM 676 C CA . TYR A 1 83 ? -24.225 -3.283 41.360 1.00 92.12 83 TYR A CA 1
ATOM 677 C C . TYR A 1 83 ? -24.715 -2.249 40.325 1.00 92.12 83 TYR A C 1
ATOM 679 O O . TYR A 1 83 ? -24.202 -2.179 39.203 1.00 92.12 83 TYR A O 1
ATOM 687 N N . GLU A 1 84 ? -25.755 -1.471 40.648 1.00 88.31 84 GLU A N 1
ATOM 688 C CA . GLU A 1 84 ? -26.372 -0.523 39.710 1.00 88.31 84 GLU A CA 1
ATOM 689 C C . GLU A 1 84 ? -25.419 0.622 39.314 1.00 88.31 84 GLU A C 1
ATOM 691 O O . GLU A 1 84 ? -25.402 1.045 38.156 1.00 88.31 84 GLU A O 1
ATOM 696 N N . GLU A 1 85 ? -24.587 1.107 40.238 1.00 92.00 85 GLU A N 1
ATOM 697 C CA . GLU A 1 85 ? -23.630 2.189 39.964 1.00 92.00 85 GLU A CA 1
ATOM 698 C C . GLU A 1 85 ? -22.458 1.714 39.082 1.00 92.00 85 GLU A C 1
ATOM 700 O O . GLU A 1 85 ? -22.027 2.422 38.163 1.00 92.00 85 GLU A O 1
ATOM 705 N N . GLU A 1 86 ? -21.986 0.480 39.275 1.00 91.56 86 GLU A N 1
ATOM 706 C CA . GLU A 1 86 ? -21.023 -0.175 38.387 1.00 91.56 86 GLU A CA 1
ATOM 707 C C . GLU A 1 86 ? -21.614 -0.369 36.989 1.00 91.56 86 GLU A C 1
ATOM 709 O O . GLU A 1 86 ? -20.948 -0.077 35.993 1.00 91.56 86 GLU A O 1
ATOM 714 N N . ALA A 1 87 ? -22.879 -0.797 36.897 1.00 89.94 87 ALA A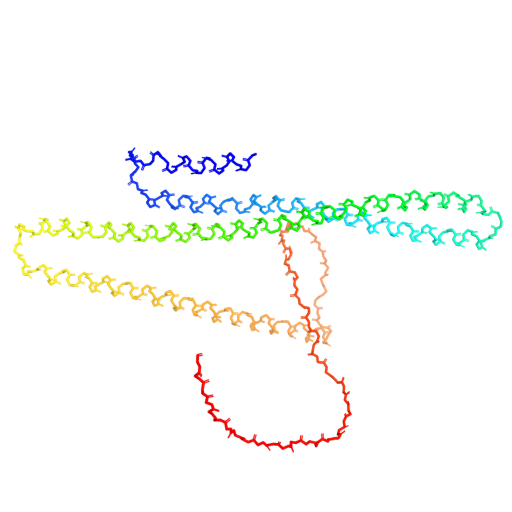 N 1
ATOM 715 C CA . ALA A 1 87 ? -23.574 -0.933 35.622 1.00 89.94 87 ALA A CA 1
ATOM 716 C C . ALA A 1 87 ? -23.674 0.413 34.881 1.00 89.94 87 ALA A C 1
ATOM 718 O O . ALA A 1 87 ? -23.371 0.467 33.690 1.00 89.94 87 ALA A O 1
ATOM 719 N N . LYS A 1 88 ? -24.011 1.513 35.573 1.00 91.31 88 LYS A N 1
ATOM 720 C CA . LYS A 1 88 ? -24.016 2.872 34.991 1.00 91.31 88 LYS A CA 1
ATOM 721 C C . LYS A 1 88 ? -22.639 3.275 34.465 1.00 91.31 88 LYS A C 1
ATOM 723 O O . LYS A 1 88 ? -22.533 3.805 33.363 1.00 91.31 88 LYS A O 1
ATOM 728 N N . THR A 1 89 ? -21.579 2.976 35.215 1.00 94.25 89 THR A N 1
ATOM 729 C CA . THR A 1 89 ? -20.199 3.269 34.795 1.00 94.25 89 THR A CA 1
ATOM 730 C C . THR A 1 89 ? -19.806 2.476 33.543 1.00 94.25 89 THR A C 1
ATOM 732 O O . THR A 1 89 ? -19.201 3.028 32.622 1.00 94.25 89 THR A O 1
ATOM 735 N N . LEU A 1 90 ? -20.178 1.193 33.477 1.00 92.25 90 LEU A N 1
ATOM 736 C CA . LEU A 1 90 ? -19.942 0.346 32.306 1.00 92.25 90 LEU A CA 1
ATOM 737 C C . LEU A 1 90 ? -20.731 0.819 31.077 1.00 92.25 90 LEU A C 1
ATOM 739 O O . LEU A 1 90 ? -20.187 0.785 29.975 1.00 92.25 90 LEU A O 1
ATOM 743 N N . ILE A 1 91 ? -21.969 1.294 31.251 1.00 93.38 91 ILE A N 1
ATOM 744 C CA . ILE A 1 91 ? -22.782 1.866 30.164 1.00 93.38 91 ILE A CA 1
ATOM 745 C C . ILE A 1 91 ? -22.076 3.078 29.552 1.00 93.38 91 ILE A C 1
ATOM 747 O O . ILE A 1 91 ? -21.862 3.098 28.341 1.00 93.38 91 ILE A O 1
ATOM 751 N N . SER A 1 92 ? -21.620 4.026 30.375 1.00 95.50 92 SER A N 1
ATOM 752 C CA . SER A 1 92 ? -20.847 5.176 29.887 1.00 95.50 92 SER A CA 1
ATOM 753 C C . SER A 1 92 ? -19.587 4.735 29.129 1.00 95.50 92 SER A C 1
ATOM 755 O O . SER A 1 92 ? -19.249 5.294 28.089 1.00 95.50 92 SER A O 1
ATOM 757 N N . ALA A 1 93 ? -18.901 3.687 29.604 1.00 95.06 93 ALA A N 1
ATOM 758 C CA . ALA A 1 93 ? -17.727 3.142 28.924 1.00 95.06 93 ALA A CA 1
ATOM 759 C C . ALA A 1 93 ? -18.059 2.476 27.573 1.00 95.06 93 ALA A C 1
ATOM 761 O O . ALA A 1 93 ? -17.244 2.544 26.648 1.00 95.06 93 ALA A O 1
ATOM 762 N N . VAL A 1 94 ? -19.229 1.838 27.444 1.00 97.19 94 VAL A N 1
ATOM 763 C CA . VAL A 1 94 ? -19.731 1.297 26.169 1.00 97.19 94 VAL A CA 1
ATOM 764 C C . VAL A 1 94 ? -20.033 2.415 25.187 1.00 97.19 94 VAL A C 1
ATOM 766 O O . VAL A 1 94 ? -19.661 2.291 24.024 1.00 97.19 94 VAL A O 1
ATOM 769 N N . GLU A 1 95 ? -20.680 3.492 25.631 1.00 96.69 95 GLU A N 1
ATOM 770 C CA . GLU A 1 95 ? -20.995 4.642 24.778 1.00 96.69 95 GLU A CA 1
ATOM 771 C C . GLU A 1 95 ? -19.719 5.248 24.187 1.00 96.69 95 GLU A C 1
ATOM 773 O O . GLU A 1 95 ? -19.593 5.309 22.966 1.00 96.69 95 GLU A O 1
ATOM 778 N N . THR A 1 96 ? -18.712 5.535 25.020 1.00 97.12 96 THR A N 1
ATOM 779 C CA . THR A 1 96 ? -17.402 6.002 24.537 1.00 97.12 96 THR A CA 1
ATOM 780 C C . THR A 1 96 ? -16.747 5.000 23.580 1.00 97.12 96 THR A C 1
ATOM 782 O O . THR A 1 96 ? -16.247 5.378 22.526 1.00 97.12 96 THR A O 1
ATOM 785 N N . ALA A 1 97 ? -16.769 3.699 23.897 1.00 97.50 97 ALA A N 1
ATOM 786 C CA . ALA A 1 97 ? -16.181 2.686 23.018 1.00 97.50 97 ALA A CA 1
ATOM 787 C C . ALA A 1 97 ? -16.915 2.557 21.669 1.00 97.50 97 ALA A C 1
ATOM 789 O O . ALA A 1 97 ? -16.291 2.186 20.674 1.00 97.50 97 ALA A O 1
ATOM 790 N N . ARG A 1 98 ? -18.223 2.840 21.624 1.00 98.00 98 ARG A N 1
ATOM 791 C CA . ARG A 1 98 ? -19.024 2.857 20.392 1.00 98.00 98 ARG A CA 1
ATOM 792 C C . ARG A 1 98 ? -18.723 4.088 19.540 1.00 98.00 98 ARG A C 1
ATOM 794 O O . ARG A 1 98 ? -18.605 3.931 18.328 1.00 98.00 98 ARG A O 1
ATOM 801 N N . GLU A 1 99 ? -18.546 5.255 20.155 1.00 98.38 99 GLU A N 1
ATOM 802 C CA . GLU A 1 99 ? -18.089 6.470 19.464 1.00 98.38 99 GLU A CA 1
ATOM 803 C C . GLU A 1 99 ? -16.703 6.250 18.838 1.00 98.38 99 GLU A C 1
ATOM 805 O O . GLU A 1 99 ? -16.540 6.388 17.624 1.00 98.38 99 GLU A O 1
ATOM 810 N N . ASP A 1 100 ? -15.739 5.760 19.628 1.00 98.12 100 ASP A N 1
ATOM 811 C CA . ASP A 1 100 ? -14.394 5.413 19.146 1.00 98.12 100 ASP A CA 1
ATOM 812 C C . ASP A 1 100 ? -14.447 4.400 17.986 1.00 98.12 100 ASP A C 1
ATOM 814 O O . ASP A 1 100 ? -13.673 4.479 17.024 1.00 98.12 100 ASP A O 1
ATOM 818 N N . LEU A 1 101 ? -15.345 3.411 18.075 1.00 98.50 101 LEU A N 1
ATOM 819 C CA . LEU A 1 101 ? -15.535 2.391 17.047 1.00 98.50 101 LEU A CA 1
ATOM 820 C C . LEU A 1 101 ? -16.059 2.996 15.743 1.00 98.50 101 LEU A C 1
ATOM 822 O O . LEU A 1 101 ? -15.590 2.614 14.669 1.00 98.50 101 LEU A O 1
ATOM 826 N N . GLU A 1 102 ? -17.025 3.908 15.815 1.00 98.44 102 GLU A N 1
ATOM 827 C CA . GLU A 1 102 ? -17.572 4.578 14.638 1.00 98.44 102 GLU A CA 1
ATOM 828 C C . GLU A 1 102 ? -16.503 5.420 13.933 1.00 98.44 102 GLU A C 1
ATOM 830 O O . GLU A 1 102 ? -16.278 5.242 12.730 1.00 98.44 102 GLU A O 1
ATOM 835 N N . ASP A 1 103 ? -15.764 6.234 14.686 1.00 98.38 103 ASP A N 1
ATOM 836 C CA . ASP A 1 103 ? -14.663 7.042 14.160 1.00 98.38 103 ASP A CA 1
ATOM 837 C C . ASP A 1 103 ? -13.579 6.165 13.519 1.00 98.38 103 ASP A C 1
ATOM 839 O O . ASP A 1 103 ? -13.130 6.406 12.391 1.00 98.38 103 ASP A O 1
ATOM 843 N N . THR A 1 104 ? -13.190 5.083 14.198 1.00 98.25 104 THR A N 1
ATOM 844 C CA . THR A 1 104 ? -12.178 4.147 13.689 1.00 98.25 104 THR A CA 1
ATOM 845 C C . THR A 1 104 ? -12.670 3.414 12.437 1.00 98.25 104 THR A C 1
ATOM 847 O O . THR A 1 104 ? -11.890 3.183 11.511 1.00 98.25 104 THR A O 1
ATOM 850 N N . ARG A 1 105 ? -13.964 3.082 12.337 1.00 98.62 105 ARG A N 1
ATOM 851 C CA . ARG A 1 105 ? -14.551 2.486 11.122 1.00 98.62 105 ARG A CA 1
ATOM 852 C C . ARG A 1 105 ? -14.496 3.445 9.938 1.00 98.62 105 ARG A C 1
ATOM 854 O O . ARG A 1 105 ? -14.182 3.015 8.826 1.00 98.62 105 ARG A O 1
ATOM 861 N N . GLN A 1 106 ? -14.748 4.736 10.152 1.00 98.50 106 GLN A N 1
ATOM 862 C CA . GLN A 1 106 ? -14.590 5.742 9.099 1.00 98.50 106 GLN A CA 1
ATOM 863 C C . GLN A 1 106 ? -13.129 5.830 8.634 1.00 98.50 106 GLN A C 1
ATOM 865 O O . GLN A 1 106 ? -12.859 5.802 7.430 1.00 98.50 106 GLN A O 1
ATOM 870 N N . GLN A 1 107 ? -12.178 5.847 9.573 1.00 98.19 107 GLN A N 1
ATOM 871 C CA . GLN A 1 107 ? -10.746 5.829 9.260 1.00 98.19 107 GLN A CA 1
ATOM 872 C C . GLN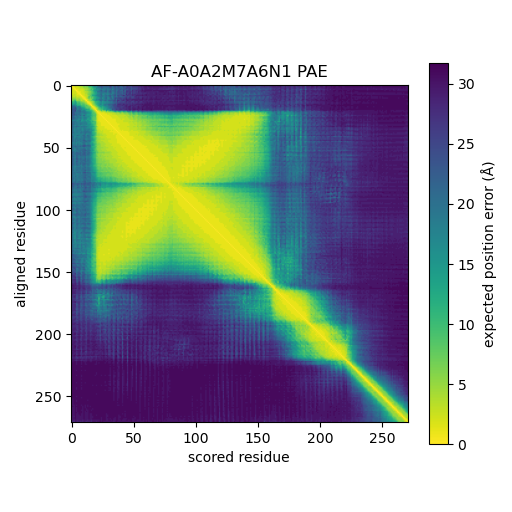 A 1 107 ? -10.335 4.562 8.498 1.00 98.19 107 GLN A C 1
ATOM 874 O O . GLN A 1 107 ? -9.601 4.654 7.512 1.00 98.19 107 GLN A O 1
ATOM 879 N N . TYR A 1 108 ? -10.846 3.394 8.897 1.00 98.69 108 TYR A N 1
ATOM 880 C CA . TYR A 1 108 ? -10.608 2.131 8.201 1.00 98.69 108 TYR A CA 1
ATOM 881 C C . TYR A 1 108 ? -11.119 2.173 6.757 1.00 98.69 108 TYR A C 1
ATOM 883 O O . TYR A 1 108 ? -10.393 1.789 5.842 1.00 98.69 108 TYR A O 1
ATOM 891 N N . ASN A 1 109 ? -12.320 2.706 6.516 1.00 98.50 109 ASN A N 1
ATOM 892 C CA . ASN A 1 109 ? -12.865 2.833 5.161 1.00 98.50 109 ASN A CA 1
ATOM 893 C C . ASN A 1 109 ? -11.994 3.731 4.268 1.00 98.50 109 ASN A C 1
ATOM 895 O O . ASN A 1 109 ? -11.737 3.396 3.109 1.00 98.50 109 ASN A O 1
ATOM 899 N N . LEU A 1 110 ? -11.489 4.844 4.810 1.00 98.31 110 LEU A N 1
ATOM 900 C CA . LEU A 1 110 ? -10.551 5.719 4.101 1.00 98.31 110 LEU A CA 1
ATOM 901 C C . LEU A 1 110 ? -9.216 5.015 3.820 1.00 98.31 110 LEU A C 1
ATOM 903 O O . LEU A 1 110 ? -8.700 5.095 2.703 1.00 98.31 110 LEU A O 1
ATOM 907 N N . ALA A 1 111 ? -8.668 4.303 4.808 1.00 97.81 111 ALA A N 1
ATOM 908 C CA . ALA A 1 111 ? -7.422 3.555 4.670 1.00 97.81 111 ALA A CA 1
ATOM 909 C C . ALA A 1 111 ? -7.547 2.418 3.642 1.00 97.81 111 ALA A C 1
ATOM 911 O O . ALA A 1 111 ? -6.654 2.236 2.814 1.00 97.81 111 ALA A O 1
ATOM 912 N N . LYS A 1 112 ? -8.681 1.713 3.633 1.00 98.56 112 LYS A N 1
ATOM 913 C CA . LYS A 1 112 ? -9.012 0.676 2.654 1.00 98.56 112 LYS A CA 1
ATOM 914 C C . LYS A 1 112 ? -9.057 1.235 1.233 1.00 98.56 112 LYS A C 1
ATOM 916 O O . LYS A 1 112 ? -8.354 0.726 0.364 1.00 98.56 112 LYS A O 1
ATOM 921 N N . ALA A 1 113 ? -9.789 2.328 1.008 1.00 98.31 113 ALA A N 1
ATOM 922 C CA . ALA A 1 113 ? -9.853 2.974 -0.304 1.00 98.31 113 ALA A CA 1
ATOM 923 C C . ALA A 1 113 ? -8.472 3.474 -0.776 1.00 98.31 113 ALA A C 1
ATOM 925 O O . ALA A 1 113 ? -8.109 3.336 -1.946 1.00 98.31 113 ALA A O 1
ATOM 926 N N . ALA A 1 114 ? -7.666 4.028 0.137 1.00 97.19 114 ALA A N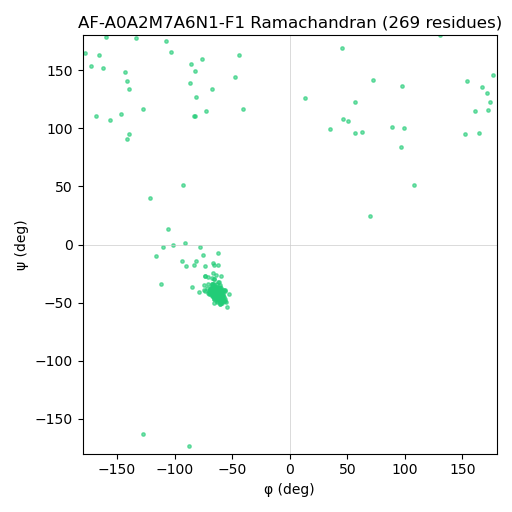 1
ATOM 927 C CA . ALA A 1 114 ? -6.294 4.428 -0.164 1.00 97.19 114 ALA A CA 1
ATOM 928 C C . ALA A 1 114 ? -5.418 3.224 -0.545 1.00 97.19 114 ALA A C 1
ATOM 930 O O . ALA A 1 114 ? -4.632 3.310 -1.491 1.00 97.19 114 ALA A O 1
ATOM 931 N N . SER A 1 115 ? -5.574 2.099 0.155 1.00 98.12 115 SER A N 1
ATOM 932 C CA . SER A 1 115 ? -4.831 0.877 -0.129 1.00 98.12 115 SER A CA 1
ATOM 933 C C . SER A 1 115 ? -5.237 0.222 -1.446 1.00 98.12 115 SER A C 1
ATOM 935 O O . SER A 1 115 ? -4.369 -0.279 -2.156 1.00 98.12 115 SER A O 1
ATOM 937 N N . GLU A 1 116 ? -6.522 0.213 -1.796 1.00 98.12 116 GLU A N 1
ATOM 938 C CA . GLU A 1 116 ? -6.998 -0.255 -3.105 1.00 98.12 116 GLU A CA 1
ATOM 939 C C . GLU A 1 116 ? -6.369 0.579 -4.226 1.00 98.12 116 GLU A C 1
ATOM 941 O O . GLU A 1 116 ? -5.699 0.038 -5.105 1.00 98.12 116 GLU A O 1
ATOM 946 N N . LYS A 1 117 ? -6.422 1.908 -4.104 1.00 97.00 117 LYS A N 1
ATOM 947 C CA . LYS A 1 117 ? -5.784 2.817 -5.062 1.00 97.00 117 LYS A CA 1
ATOM 948 C C . LYS A 1 117 ? -4.266 2.628 -5.160 1.00 97.00 117 LYS A C 1
ATOM 950 O O . LYS A 1 117 ? -3.693 2.807 -6.234 1.00 97.00 117 LYS A O 1
ATOM 955 N N . ALA A 1 118 ? -3.595 2.296 -4.056 1.00 96.19 118 ALA A N 1
ATOM 956 C CA . ALA A 1 118 ? -2.163 2.005 -4.057 1.00 96.19 118 ALA A CA 1
ATOM 957 C C . ALA A 1 118 ? -1.841 0.704 -4.815 1.00 96.19 118 ALA A C 1
ATOM 959 O O . ALA A 1 118 ? -0.864 0.669 -5.567 1.00 96.19 118 ALA A O 1
ATOM 960 N N . ARG A 1 119 ? -2.674 -0.337 -4.666 1.00 97.19 119 ARG A N 1
ATOM 961 C CA . ARG A 1 119 ? -2.555 -1.594 -5.427 1.00 97.19 119 ARG A CA 1
ATOM 962 C C . ARG A 1 119 ? -2.733 -1.340 -6.926 1.00 97.19 119 ARG A C 1
ATOM 964 O O . ARG A 1 119 ? -1.855 -1.716 -7.700 1.00 97.19 119 ARG A O 1
ATOM 971 N N . ASP A 1 120 ? -3.771 -0.597 -7.307 1.00 96.50 120 ASP A N 1
ATOM 972 C CA . ASP A 1 120 ? -4.026 -0.233 -8.708 1.00 96.50 120 ASP A CA 1
ATOM 973 C C . ASP A 1 120 ? -2.861 0.562 -9.311 1.00 96.50 120 ASP A C 1
ATOM 975 O O . ASP A 1 120 ? -2.356 0.242 -10.389 1.00 96.50 120 ASP A O 1
ATOM 979 N N . ALA A 1 121 ? -2.363 1.568 -8.583 1.00 94.00 121 ALA A N 1
ATOM 980 C CA . ALA A 1 121 ? -1.232 2.380 -9.024 1.00 94.00 121 ALA A CA 1
ATOM 981 C C . ALA A 1 121 ? 0.039 1.545 -9.241 1.00 94.00 121 ALA A C 1
ATOM 983 O O . ALA A 1 121 ? 0.812 1.810 -10.167 1.00 94.00 121 ALA A O 1
ATOM 984 N N . ARG A 1 122 ? 0.261 0.526 -8.406 1.00 95.19 122 ARG A N 1
ATOM 985 C CA . ARG A 1 122 ? 1.377 -0.410 -8.559 1.00 95.19 122 ARG A CA 1
ATOM 986 C C . ARG A 1 122 ? 1.196 -1.301 -9.777 1.00 95.19 122 ARG A C 1
ATOM 988 O O . ARG A 1 122 ? 2.161 -1.494 -10.512 1.00 95.19 122 ARG A O 1
ATOM 995 N N . ASP A 1 123 ? -0.000 -1.812 -10.029 1.00 96.69 123 ASP A N 1
ATOM 996 C CA . ASP A 1 123 ? -0.258 -2.654 -11.199 1.00 96.69 123 ASP A CA 1
ATOM 997 C C . ASP A 1 123 ? -0.115 -1.872 -12.512 1.00 96.69 123 ASP A C 1
ATOM 999 O O . ASP A 1 123 ? 0.522 -2.348 -13.459 1.00 96.69 123 ASP A O 1
ATOM 1003 N N . ASP A 1 124 ? -0.595 -0.629 -12.549 1.00 94.12 124 ASP A N 1
ATOM 1004 C CA . ASP A 1 124 ? -0.391 0.277 -13.681 1.00 94.12 124 ASP A CA 1
ATOM 1005 C C . ASP A 1 124 ? 1.087 0.639 -13.880 1.00 94.12 124 ASP A C 1
ATOM 1007 O O . ASP A 1 124 ? 1.577 0.678 -15.019 1.00 94.12 124 ASP A O 1
ATOM 1011 N N . PHE A 1 125 ? 1.827 0.854 -12.787 1.00 91.06 125 PHE A N 1
ATOM 1012 C CA . PHE A 1 125 ? 3.273 1.052 -12.836 1.00 91.06 125 PHE A CA 1
ATOM 1013 C C . PHE A 1 125 ? 3.977 -0.167 -13.442 1.00 91.06 125 PHE A C 1
ATOM 1015 O O . PHE A 1 125 ? 4.771 -0.005 -14.370 1.00 91.06 125 PHE A O 1
ATOM 1022 N N . MET A 1 126 ? 3.649 -1.383 -12.993 1.00 94.12 126 MET A N 1
ATOM 1023 C CA . MET A 1 126 ? 4.236 -2.617 -13.529 1.00 94.12 126 MET A CA 1
ATOM 1024 C C . MET A 1 126 ? 3.914 -2.807 -15.011 1.00 94.12 126 MET A C 1
ATOM 1026 O O . MET A 1 126 ? 4.799 -3.154 -15.796 1.00 94.12 126 MET A O 1
ATOM 1030 N N . ARG A 1 127 ? 2.671 -2.538 -15.428 1.00 95.62 127 ARG A N 1
ATOM 1031 C CA . ARG A 1 127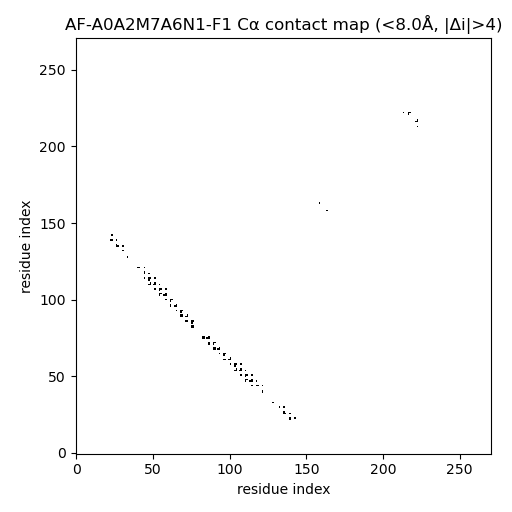 ? 2.264 -2.620 -16.838 1.00 95.62 127 ARG A CA 1
ATOM 1032 C C . ARG A 1 127 ? 3.065 -1.647 -17.699 1.00 95.62 127 ARG A C 1
ATOM 1034 O O . ARG A 1 127 ? 3.632 -2.049 -18.715 1.00 95.62 127 ARG A O 1
ATOM 1041 N N . THR A 1 128 ? 3.152 -0.391 -17.268 1.00 89.31 128 THR A N 1
ATOM 1042 C CA . THR A 1 128 ? 3.900 0.658 -17.973 1.00 89.31 128 THR A CA 1
ATOM 1043 C C . THR A 1 128 ? 5.389 0.328 -18.029 1.00 89.31 128 THR A C 1
ATOM 1045 O O . THR A 1 128 ? 6.015 0.450 -19.080 1.00 89.31 128 THR A O 1
ATOM 1048 N N . MET A 1 129 ? 5.961 -0.147 -16.921 1.00 93.19 129 MET A N 1
ATOM 1049 C CA . MET A 1 129 ? 7.351 -0.588 -16.854 1.00 93.19 129 MET A CA 1
ATOM 1050 C C . MET A 1 129 ? 7.629 -1.713 -17.851 1.00 93.19 129 MET A C 1
ATOM 1052 O O . MET A 1 129 ? 8.578 -1.620 -18.626 1.00 93.19 129 MET A O 1
ATOM 1056 N N . ASN A 1 130 ? 6.789 -2.746 -17.881 1.00 92.31 130 ASN A N 1
ATOM 1057 C CA . ASN A 1 130 ? 6.954 -3.869 -18.801 1.00 92.31 130 ASN A CA 1
ATOM 1058 C C . ASN A 1 130 ? 6.884 -3.422 -20.267 1.00 92.31 130 ASN A C 1
ATOM 1060 O O . ASN A 1 130 ? 7.713 -3.845 -21.072 1.00 92.31 130 ASN A O 1
ATOM 1064 N N . GLN A 1 131 ? 5.954 -2.525 -20.607 1.00 93.25 131 GLN A N 1
ATOM 1065 C CA . GLN A 1 131 ? 5.877 -1.929 -21.945 1.00 93.25 131 GLN A CA 1
ATOM 1066 C C . GLN A 1 131 ? 7.171 -1.184 -22.303 1.00 93.25 131 GLN A C 1
ATOM 1068 O O . GLN A 1 131 ? 7.745 -1.416 -23.366 1.00 93.25 131 GLN A O 1
ATOM 1073 N N . LYS A 1 132 ? 7.687 -0.348 -21.393 1.00 86.88 132 LYS A N 1
ATOM 1074 C CA . LYS A 1 132 ? 8.925 0.419 -21.604 1.00 86.88 132 LYS A CA 1
ATOM 1075 C C . LYS A 1 132 ? 10.159 -0.468 -21.735 1.00 86.88 132 LYS A C 1
ATOM 1077 O O . LYS A 1 132 ? 11.001 -0.218 -22.595 1.00 86.88 132 LYS A O 1
ATOM 1082 N N . ILE A 1 133 ? 10.242 -1.539 -20.948 1.00 89.62 133 ILE A N 1
ATOM 1083 C CA . ILE A 1 133 ? 11.302 -2.543 -21.066 1.00 89.62 133 ILE A CA 1
ATOM 1084 C C . ILE A 1 133 ? 11.242 -3.230 -22.438 1.00 89.62 133 ILE A C 1
ATOM 1086 O O . ILE A 1 133 ? 12.271 -3.380 -23.094 1.00 89.62 133 ILE A O 1
ATOM 1090 N N . GLN A 1 134 ? 10.053 -3.613 -22.910 1.00 92.94 134 GLN A N 1
ATOM 1091 C CA . GLN A 1 134 ? 9.899 -4.223 -24.234 1.00 92.94 134 GLN A CA 1
ATOM 1092 C C . GLN A 1 134 ? 10.280 -3.260 -25.367 1.00 92.94 134 GLN A C 1
ATOM 1094 O O . GLN A 1 134 ? 10.952 -3.668 -26.316 1.00 92.94 134 GLN A O 1
ATOM 1099 N N . GLU A 1 135 ? 9.892 -1.986 -25.273 1.00 87.62 135 GLU A N 1
ATOM 1100 C CA . GLU A 1 135 ? 10.306 -0.938 -26.215 1.00 87.62 135 GLU A CA 1
ATOM 1101 C C . GLU A 1 135 ? 11.836 -0.785 -26.246 1.00 87.62 135 GLU A C 1
ATOM 1103 O O . GLU A 1 135 ? 12.431 -0.794 -27.327 1.00 87.62 135 GLU A O 1
ATOM 1108 N N . ALA A 1 136 ? 12.483 -0.731 -25.076 1.00 83.94 136 ALA A N 1
ATOM 1109 C CA . ALA A 1 136 ? 13.937 -0.650 -24.957 1.00 83.94 136 ALA A CA 1
ATOM 1110 C C . ALA A 1 136 ? 14.635 -1.876 -25.573 1.00 83.94 136 ALA A C 1
ATOM 1112 O O . ALA A 1 136 ? 15.573 -1.724 -26.355 1.00 83.94 136 ALA A O 1
ATOM 1113 N N . MET A 1 137 ? 14.139 -3.091 -25.312 1.00 87.94 137 MET A N 1
ATOM 1114 C CA . MET A 1 137 ? 14.668 -4.319 -25.922 1.00 87.94 137 MET A CA 1
ATOM 1115 C C . MET A 1 137 ? 14.551 -4.308 -27.452 1.00 87.94 137 MET A C 1
ATOM 1117 O O . MET A 1 137 ? 15.498 -4.677 -28.150 1.00 87.94 137 MET A O 1
ATOM 1121 N N . ARG A 1 138 ? 13.409 -3.861 -27.997 1.00 88.38 138 ARG A N 1
ATOM 1122 C CA . ARG A 1 138 ? 13.218 -3.721 -29.452 1.00 88.38 138 ARG A CA 1
ATOM 1123 C C . ARG A 1 138 ? 14.207 -2.719 -30.049 1.00 88.38 138 ARG A C 1
ATOM 1125 O O . ARG A 1 138 ? 14.787 -3.001 -31.097 1.00 88.38 138 ARG A O 1
ATOM 1132 N N . ALA A 1 139 ? 14.431 -1.589 -29.380 1.00 83.12 139 ALA A N 1
ATOM 1133 C CA . ALA A 1 139 ? 15.395 -0.581 -29.813 1.00 83.12 139 ALA A CA 1
ATOM 1134 C C . ALA A 1 139 ? 16.840 -1.114 -29.803 1.00 83.12 139 ALA A C 1
ATOM 1136 O O . ALA A 1 139 ? 17.546 -0.945 -30.798 1.00 83.12 139 ALA A O 1
ATOM 1137 N N . ILE A 1 140 ? 17.245 -1.844 -28.755 1.00 83.69 140 ILE A N 1
ATOM 1138 C CA . ILE A 1 140 ? 18.553 -2.521 -28.691 1.00 83.69 140 ILE A CA 1
ATOM 1139 C C . ILE A 1 140 ? 18.710 -3.510 -29.854 1.00 83.69 140 ILE A C 1
ATOM 1141 O O . ILE A 1 140 ? 19.741 -3.536 -30.522 1.00 83.69 140 ILE A O 1
ATOM 1145 N N . ASN A 1 141 ? 17.692 -4.328 -30.134 1.00 85.81 141 ASN A N 1
ATOM 1146 C CA . ASN A 1 141 ? 17.757 -5.301 -31.228 1.00 85.81 141 ASN A CA 1
ATOM 1147 C C . ASN A 1 141 ? 17.891 -4.622 -32.598 1.00 85.81 141 ASN A C 1
ATOM 1149 O O . ASN A 1 141 ? 18.693 -5.062 -33.422 1.00 85.81 141 ASN A O 1
ATOM 1153 N N . LYS A 1 142 ? 17.159 -3.525 -32.825 1.00 82.69 142 LYS A N 1
ATOM 1154 C CA . LYS A 1 142 ? 17.266 -2.725 -34.052 1.00 82.69 142 LYS A CA 1
ATOM 1155 C C . LYS A 1 142 ? 18.652 -2.088 -34.197 1.00 82.69 142 LYS A C 1
ATOM 1157 O O . LYS A 1 142 ? 19.228 -2.140 -35.278 1.00 82.69 142 LYS A O 1
ATOM 1162 N N . SER A 1 143 ? 19.201 -1.542 -33.112 1.00 81.62 143 SER A N 1
ATOM 1163 C CA . SER A 1 143 ? 20.566 -0.997 -33.063 1.00 81.62 143 SER A CA 1
ATOM 1164 C C . SER A 1 143 ? 21.612 -2.062 -33.413 1.00 81.62 143 SER A C 1
ATOM 1166 O O . SER A 1 143 ? 22.440 -1.850 -34.295 1.00 81.62 143 SER A O 1
ATOM 1168 N N . LYS A 1 144 ? 21.512 -3.266 -32.831 1.00 82.69 144 LYS A N 1
ATOM 1169 C CA . LYS A 1 144 ? 22.392 -4.400 -33.166 1.00 82.69 144 LYS A CA 1
ATOM 1170 C C . LYS A 1 144 ? 22.310 -4.810 -34.639 1.00 82.69 144 LYS A C 1
ATOM 1172 O O . LYS A 1 144 ? 23.339 -5.107 -35.240 1.00 82.69 144 LYS A O 1
ATOM 1177 N N . GLN A 1 145 ? 21.109 -4.833 -35.222 1.00 83.06 145 GLN A N 1
ATOM 1178 C CA . GLN A 1 145 ? 20.931 -5.114 -36.651 1.00 83.06 145 GLN A CA 1
ATOM 1179 C C . GLN A 1 145 ? 21.564 -4.028 -37.528 1.00 83.06 145 GLN A C 1
ATOM 1181 O O . GLN A 1 145 ? 22.250 -4.362 -38.489 1.00 83.06 145 GLN A O 1
ATOM 1186 N N . ALA A 1 146 ? 21.387 -2.751 -37.178 1.00 77.62 146 ALA A N 1
ATOM 1187 C CA . ALA A 1 146 ? 22.001 -1.637 -37.896 1.00 77.62 146 ALA A CA 1
ATOM 1188 C C . ALA A 1 146 ? 23.537 -1.693 -37.832 1.00 77.62 146 ALA A C 1
ATOM 1190 O O . ALA A 1 146 ? 24.183 -1.636 -38.873 1.00 77.62 146 ALA A O 1
ATOM 1191 N N . LYS A 1 147 ? 24.117 -1.928 -36.643 1.00 78.12 147 LYS A N 1
ATOM 1192 C CA . LYS A 1 147 ? 25.568 -2.137 -36.465 1.00 78.12 147 LYS A CA 1
ATOM 1193 C C . LYS A 1 147 ? 26.092 -3.294 -37.329 1.00 78.12 147 LYS A C 1
ATOM 1195 O O . LYS A 1 147 ? 27.171 -3.200 -37.900 1.00 78.12 147 LYS A O 1
ATOM 1200 N N . MET A 1 148 ? 25.332 -4.385 -37.456 1.00 83.00 148 MET A N 1
ATOM 1201 C CA . MET A 1 148 ? 25.694 -5.514 -38.324 1.00 83.00 148 MET A CA 1
ATOM 1202 C C . MET A 1 148 ? 25.659 -5.140 -39.814 1.00 83.00 148 MET A C 1
ATOM 1204 O O . MET A 1 148 ? 26.550 -5.544 -40.556 1.00 83.00 148 MET A O 1
ATOM 1208 N N . GLN A 1 149 ? 24.653 -4.377 -40.254 1.00 76.12 149 GLN A N 1
ATOM 1209 C CA . GLN A 1 149 ? 24.566 -3.887 -41.636 1.00 76.12 149 GLN A CA 1
ATOM 1210 C C . GLN A 1 149 ? 25.712 -2.925 -41.964 1.00 76.12 149 GLN A C 1
ATOM 1212 O O . GLN A 1 149 ? 26.311 -3.042 -43.026 1.00 76.12 149 GLN A O 1
ATOM 1217 N N . GLU A 1 150 ? 26.056 -2.025 -41.042 1.00 78.00 150 GLU A N 1
ATOM 1218 C CA . GLU A 1 150 ? 27.196 -1.115 -41.174 1.00 78.00 150 GLU A CA 1
ATOM 1219 C C . GLU A 1 150 ? 28.521 -1.880 -41.268 1.00 78.00 150 GLU A C 1
ATOM 1221 O O . GLU A 1 150 ? 29.316 -1.620 -42.167 1.00 78.00 150 GLU A O 1
ATOM 1226 N N . GLN A 1 151 ? 28.737 -2.878 -40.402 1.00 78.38 151 GLN A N 1
ATOM 1227 C CA . GLN A 1 151 ? 29.915 -3.747 -40.474 1.00 78.38 151 GLN A CA 1
ATOM 1228 C C . GLN A 1 151 ? 29.993 -4.494 -41.810 1.00 78.38 151 GLN A C 1
ATOM 1230 O O . GLN A 1 151 ? 31.071 -4.581 -42.389 1.00 78.38 151 GLN A O 1
ATOM 1235 N N . LEU A 1 152 ? 28.869 -5.006 -42.323 1.00 76.69 152 LEU A N 1
ATOM 1236 C CA . LEU A 1 152 ? 28.818 -5.673 -43.626 1.00 76.69 152 LEU A CA 1
ATOM 1237 C C . LEU A 1 152 ? 29.120 -4.707 -44.780 1.00 76.69 152 LEU A C 1
ATOM 1239 O O . LEU A 1 152 ? 29.883 -5.055 -45.675 1.00 76.69 152 LEU A O 1
ATOM 1243 N N . ALA A 1 153 ? 28.557 -3.499 -44.751 1.00 77.38 153 ALA A N 1
ATOM 1244 C CA . ALA A 1 153 ? 28.808 -2.476 -45.761 1.00 77.38 153 ALA A CA 1
ATOM 1245 C C . ALA A 1 153 ? 30.270 -2.001 -45.736 1.00 77.38 153 ALA A C 1
ATOM 1247 O O . ALA A 1 153 ? 30.904 -1.928 -46.782 1.00 77.38 153 ALA A O 1
ATOM 1248 N N . GLY A 1 154 ? 30.837 -1.754 -44.551 1.00 75.44 154 GLY A N 1
ATOM 1249 C CA . GLY A 1 154 ? 32.245 -1.379 -44.394 1.00 75.44 154 GLY A CA 1
ATOM 1250 C C . GLY A 1 154 ? 33.200 -2.485 -44.843 1.00 75.44 154 GLY A C 1
ATOM 1251 O O . GLY A 1 154 ? 34.212 -2.210 -45.486 1.00 75.44 154 GLY A O 1
ATOM 1252 N N . LEU A 1 155 ? 32.843 -3.744 -44.581 1.00 73.81 155 LEU A N 1
ATOM 1253 C CA . LEU A 1 155 ? 33.517 -4.890 -45.172 1.00 73.81 155 LEU A CA 1
ATOM 1254 C C . LEU A 1 155 ? 33.430 -4.842 -46.705 1.00 73.81 155 LEU A C 1
ATOM 1256 O O . LEU A 1 155 ? 34.470 -4.917 -47.342 1.00 73.81 155 LEU A O 1
ATOM 1260 N N . MET A 1 156 ? 32.247 -4.654 -47.305 1.00 65.44 156 MET A N 1
ATOM 1261 C CA . MET A 1 156 ? 32.082 -4.555 -48.767 1.00 65.44 156 MET A CA 1
ATOM 1262 C C . MET A 1 156 ? 32.928 -3.435 -49.392 1.00 65.44 156 MET A C 1
ATOM 1264 O O . MET A 1 156 ? 33.622 -3.680 -50.373 1.00 65.44 156 MET A O 1
ATOM 1268 N N . THR A 1 157 ? 32.952 -2.242 -48.795 1.00 67.75 157 THR A N 1
ATOM 1269 C CA . THR A 1 157 ? 33.816 -1.137 -49.246 1.00 67.75 157 THR A CA 1
ATOM 1270 C C . THR A 1 157 ? 35.306 -1.477 -49.112 1.00 67.75 157 THR A C 1
ATOM 1272 O O . THR A 1 157 ? 36.100 -1.134 -49.981 1.00 67.75 157 THR A O 1
ATOM 1275 N N . SER A 1 158 ? 35.706 -2.200 -48.059 1.00 60.53 158 SER A N 1
ATOM 1276 C CA . SER A 1 158 ? 37.074 -2.719 -47.916 1.00 60.53 158 SER A CA 1
ATOM 1277 C C . SER A 1 158 ? 37.376 -3.906 -48.850 1.00 60.53 158 SER A C 1
ATOM 1279 O O . SER A 1 158 ? 38.549 -4.206 -49.073 1.00 60.53 158 SER A O 1
ATOM 1281 N N . PHE A 1 159 ? 36.348 -4.582 -49.381 1.00 51.56 159 PHE A N 1
ATOM 1282 C CA . PHE A 1 159 ? 36.431 -5.738 -50.282 1.00 51.56 159 PHE A CA 1
ATOM 1283 C C . PHE A 1 159 ? 36.458 -5.346 -51.772 1.00 51.56 159 PHE A C 1
ATOM 1285 O O . PHE A 1 159 ? 36.944 -6.134 -52.576 1.00 51.56 159 PHE A O 1
ATOM 1292 N N . GLU A 1 160 ? 36.043 -4.132 -52.164 1.00 55.38 160 GLU A N 1
ATOM 1293 C CA . GLU A 1 160 ? 36.154 -3.626 -53.552 1.00 55.38 160 GLU A CA 1
ATOM 1294 C C . GLU A 1 160 ? 37.609 -3.508 -54.069 1.00 55.38 160 GLU A C 1
ATOM 1296 O O . GLU A 1 160 ? 37.823 -3.281 -55.258 1.00 55.38 160 GLU A O 1
ATOM 1301 N N . ILE A 1 161 ? 38.618 -3.707 -53.210 1.00 57.97 161 ILE A N 1
ATOM 1302 C CA . ILE A 1 161 ? 40.052 -3.609 -53.543 1.00 57.97 161 ILE A CA 1
ATOM 1303 C C . ILE A 1 161 ? 40.717 -4.999 -53.754 1.00 57.97 161 ILE A C 1
ATOM 1305 O O . ILE A 1 161 ? 41.897 -5.067 -54.092 1.00 57.97 161 ILE A O 1
ATOM 1309 N N . GLY A 1 162 ? 40.000 -6.128 -53.626 1.00 58.53 162 GLY A N 1
ATOM 1310 C CA . GLY A 1 162 ? 40.586 -7.478 -53.753 1.00 58.53 162 GLY A CA 1
ATOM 1311 C C . GLY A 1 162 ? 39.695 -8.519 -54.444 1.00 58.53 162 GLY A C 1
ATOM 1312 O O . GLY A 1 162 ? 38.475 -8.461 -54.351 1.00 58.53 162 GLY A O 1
ATOM 1313 N N . ASP A 1 163 ? 40.340 -9.463 -55.138 1.00 57.25 163 ASP A N 1
ATOM 1314 C CA . ASP A 1 163 ? 39.782 -10.550 -55.967 1.00 57.25 163 ASP A CA 1
ATOM 1315 C C . ASP A 1 163 ? 38.531 -11.238 -55.356 1.00 57.25 163 ASP A C 1
ATOM 1317 O O . ASP A 1 163 ? 38.582 -11.820 -54.272 1.00 57.25 163 ASP A O 1
ATOM 1321 N N . GLN A 1 164 ? 37.382 -11.126 -56.038 1.00 56.31 164 GLN A N 1
ATOM 1322 C CA . GLN A 1 164 ? 36.029 -11.289 -55.467 1.00 56.31 164 GLN A CA 1
ATOM 1323 C C . GLN A 1 164 ? 35.542 -12.744 -55.313 1.00 56.31 164 GLN A C 1
ATOM 1325 O O . GLN A 1 164 ? 34.553 -12.987 -54.619 1.00 56.31 164 GLN A O 1
ATOM 1330 N N . THR A 1 165 ? 36.203 -13.724 -55.932 1.00 59.78 165 THR A N 1
ATOM 1331 C CA . THR A 1 165 ? 35.652 -15.091 -56.062 1.00 59.78 165 THR A CA 1
ATOM 1332 C C . THR A 1 165 ? 35.938 -15.976 -54.842 1.00 59.78 165 THR A C 1
ATOM 1334 O O . THR A 1 165 ? 35.069 -16.706 -54.384 1.00 59.78 165 THR A O 1
ATOM 1337 N N . ASP A 1 166 ? 37.117 -15.832 -54.237 1.00 62.94 166 ASP A N 1
ATOM 1338 C CA . ASP A 1 166 ? 37.614 -16.659 -53.120 1.00 62.94 166 ASP A CA 1
ATOM 1339 C C . ASP A 1 166 ? 37.002 -16.278 -51.746 1.00 62.94 166 ASP A C 1
ATOM 1341 O O . ASP A 1 166 ? 37.319 -16.848 -50.697 1.00 62.94 166 ASP A O 1
ATOM 1345 N N . ILE A 1 167 ? 36.153 -15.245 -51.740 1.00 54.78 167 ILE A N 1
ATOM 1346 C CA . ILE A 1 167 ? 35.639 -14.556 -50.547 1.00 54.78 167 ILE A CA 1
ATOM 1347 C C . ILE A 1 167 ? 34.143 -14.813 -50.353 1.00 54.78 167 ILE A C 1
ATOM 1349 O O . ILE A 1 167 ? 33.699 -14.930 -49.208 1.00 54.78 167 ILE A O 1
ATOM 1353 N N . LEU A 1 168 ? 33.372 -14.953 -51.440 1.00 58.97 168 LEU A N 1
ATOM 1354 C CA . LEU A 1 168 ? 31.971 -15.377 -51.361 1.00 58.97 168 LEU A CA 1
ATOM 1355 C C . LEU A 1 168 ? 31.853 -16.744 -50.681 1.00 58.97 168 LEU A C 1
ATOM 1357 O O . LEU A 1 168 ? 30.996 -16.908 -49.815 1.00 58.97 168 LEU A O 1
ATOM 1361 N N . ASP A 1 169 ? 32.773 -17.664 -50.968 1.00 70.12 169 ASP A N 1
ATOM 1362 C CA . ASP A 1 169 ? 32.812 -18.977 -50.322 1.00 70.12 169 ASP A CA 1
ATOM 1363 C C . ASP A 1 169 ? 33.109 -18.863 -48.817 1.00 70.12 169 ASP A C 1
ATOM 1365 O O . ASP A 1 169 ? 32.382 -19.425 -47.999 1.00 70.12 169 ASP A O 1
ATOM 1369 N N . ARG A 1 170 ? 34.083 -18.032 -48.410 1.00 65.62 170 ARG A N 1
ATOM 1370 C CA . ARG A 1 170 ? 34.413 -17.819 -46.982 1.00 65.62 170 ARG A CA 1
ATOM 1371 C C . ARG A 1 170 ? 33.309 -17.097 -46.208 1.00 65.62 170 ARG A C 1
ATOM 1373 O O . ARG A 1 170 ? 33.136 -17.327 -45.011 1.00 65.62 170 ARG A O 1
ATOM 1380 N N . MET A 1 171 ? 32.590 -16.178 -46.853 1.00 59.22 171 MET A N 1
ATOM 1381 C CA . MET A 1 171 ? 31.458 -15.473 -46.240 1.00 59.22 171 MET A CA 1
ATOM 1382 C C . MET A 1 171 ? 30.235 -16.374 -46.129 1.00 59.22 171 MET A C 1
ATOM 1384 O O . MET A 1 171 ? 29.575 -16.343 -45.093 1.00 59.22 171 MET A O 1
ATOM 1388 N N . THR A 1 172 ? 29.973 -17.198 -47.142 1.00 71.88 172 THR A N 1
ATOM 1389 C CA . THR A 1 172 ? 28.930 -18.229 -47.092 1.00 71.88 172 THR A CA 1
ATOM 1390 C C . THR A 1 172 ? 29.216 -19.191 -45.943 1.00 71.88 172 THR A C 1
ATOM 1392 O O . THR A 1 172 ? 28.376 -19.344 -45.062 1.00 71.88 172 THR A O 1
ATOM 1395 N N . GLU A 1 173 ? 30.454 -19.677 -45.830 1.00 76.94 173 GLU A N 1
ATOM 1396 C CA . GLU A 1 173 ? 30.880 -20.544 -44.727 1.00 76.94 173 GLU A CA 1
ATOM 1397 C C . GLU A 1 173 ? 30.719 -19.873 -43.347 1.00 76.94 173 GLU A C 1
ATOM 1399 O O . GLU A 1 173 ? 30.217 -20.487 -42.406 1.00 76.94 173 GLU A O 1
ATOM 1404 N N . LYS A 1 174 ? 31.058 -18.582 -43.205 1.00 72.50 174 LYS A N 1
ATOM 1405 C CA . LYS A 1 174 ? 30.854 -17.834 -41.946 1.00 72.50 174 LYS A CA 1
ATOM 1406 C C . LYS A 1 174 ? 29.385 -17.582 -41.613 1.00 72.50 174 LYS A C 1
ATOM 1408 O O . LYS A 1 174 ? 29.024 -17.554 -40.432 1.00 72.50 174 LYS A O 1
ATOM 1413 N N . ILE A 1 175 ? 28.554 -17.318 -42.618 1.00 66.81 175 ILE A N 1
ATOM 1414 C CA . ILE A 1 175 ? 27.111 -17.129 -42.444 1.00 66.81 175 ILE A CA 1
ATOM 1415 C C . ILE A 1 175 ? 26.484 -18.453 -42.013 1.00 66.81 175 ILE A C 1
ATOM 1417 O O . ILE A 1 175 ? 25.738 -18.456 -41.033 1.00 66.81 175 ILE A O 1
ATOM 1421 N N . ASP A 1 176 ? 26.867 -19.558 -42.647 1.00 75.31 176 ASP A N 1
ATOM 1422 C CA . ASP A 1 176 ? 26.430 -20.906 -42.292 1.00 75.31 176 ASP A CA 1
ATOM 1423 C C . ASP A 1 176 ? 26.886 -21.282 -40.878 1.00 75.31 176 ASP A C 1
ATOM 1425 O O . ASP A 1 176 ? 26.081 -21.735 -40.064 1.00 75.31 176 ASP A O 1
ATOM 1429 N N . GLU A 1 177 ? 28.137 -20.987 -40.510 1.00 79.94 177 GLU A N 1
ATOM 1430 C CA . GLU A 1 177 ? 28.652 -21.216 -39.157 1.00 79.94 177 GLU A CA 1
ATOM 1431 C C . GLU A 1 177 ? 27.880 -20.390 -38.109 1.00 79.94 177 GLU A C 1
ATOM 1433 O O . GLU A 1 177 ? 27.554 -20.868 -37.015 1.00 79.94 177 GLU A O 1
ATOM 1438 N N . ARG A 1 178 ? 27.549 -19.131 -38.423 1.00 66.00 178 ARG A N 1
ATOM 1439 C CA . ARG A 1 178 ? 26.776 -18.260 -37.527 1.00 66.00 178 ARG A CA 1
ATOM 1440 C C . ARG A 1 178 ? 25.321 -18.712 -37.413 1.00 66.00 178 ARG A C 1
ATOM 1442 O O . ARG A 1 178 ? 24.782 -18.680 -36.304 1.00 66.00 178 ARG A O 1
ATOM 1449 N N . ALA A 1 179 ? 24.704 -19.128 -38.515 1.00 68.31 179 ALA A N 1
ATOM 1450 C CA . ALA A 1 179 ? 23.354 -19.676 -38.545 1.00 68.31 179 ALA A CA 1
ATOM 1451 C C . ALA A 1 179 ? 23.283 -20.976 -37.733 1.00 68.31 179 ALA A C 1
ATOM 1453 O O . ALA A 1 179 ? 22.444 -21.084 -36.838 1.00 68.31 179 ALA A O 1
ATOM 1454 N N . ALA A 1 180 ? 24.240 -21.886 -37.928 1.00 79.00 180 ALA A N 1
ATOM 1455 C CA . ALA A 1 180 ? 24.367 -23.118 -37.157 1.00 79.00 180 ALA A CA 1
ATOM 1456 C C . ALA A 1 180 ? 24.543 -22.839 -35.655 1.00 79.00 180 ALA A C 1
ATOM 1458 O O . ALA A 1 180 ? 23.848 -23.424 -34.826 1.00 79.00 180 ALA A O 1
ATOM 1459 N N . ARG A 1 181 ? 25.402 -21.880 -35.273 1.00 73.19 181 ARG A N 1
ATOM 1460 C CA . ARG A 1 181 ? 25.554 -21.468 -33.863 1.00 73.19 181 ARG A CA 1
ATOM 1461 C C . ARG A 1 181 ? 24.282 -20.855 -33.279 1.00 73.19 181 ARG A C 1
ATOM 1463 O O . ARG A 1 181 ? 23.989 -21.076 -32.104 1.00 73.19 181 ARG A O 1
ATOM 1470 N N . ALA A 1 182 ? 23.550 -20.052 -34.048 1.00 68.88 182 ALA A N 1
ATOM 1471 C CA . ALA A 1 182 ? 22.294 -19.458 -33.598 1.00 68.88 182 ALA A CA 1
ATOM 1472 C C . ALA A 1 182 ? 21.216 -20.532 -33.392 1.00 68.88 182 ALA A C 1
ATOM 1474 O O . ALA A 1 182 ? 20.561 -20.538 -32.351 1.00 68.88 182 ALA A O 1
ATOM 1475 N N . GLN A 1 183 ? 21.096 -21.472 -34.329 1.00 69.19 183 GLN A N 1
ATOM 1476 C CA . GLN A 1 183 ? 20.177 -22.603 -34.242 1.00 69.19 183 GLN A CA 1
ATOM 1477 C C . GLN A 1 183 ? 20.516 -23.516 -33.057 1.00 69.19 183 GLN A C 1
ATOM 1479 O O . GLN A 1 183 ? 19.638 -23.803 -32.249 1.00 69.19 183 GLN A O 1
ATOM 1484 N N . ALA A 1 184 ? 21.796 -23.844 -32.854 1.00 79.38 184 ALA A N 1
ATOM 1485 C CA . ALA A 1 184 ? 22.247 -24.613 -31.694 1.00 79.38 184 ALA A CA 1
ATOM 1486 C C . ALA A 1 184 ? 21.924 -23.914 -30.360 1.00 79.38 184 ALA A C 1
ATOM 1488 O O . ALA A 1 184 ? 21.544 -24.563 -29.389 1.00 79.38 184 ALA A O 1
ATOM 1489 N N . ARG A 1 185 ? 22.028 -22.578 -30.291 1.00 69.06 185 ARG A N 1
ATOM 1490 C CA . ARG A 1 185 ? 21.641 -21.805 -29.095 1.00 69.06 185 ARG A CA 1
ATOM 1491 C C . ARG A 1 185 ? 20.136 -21.837 -28.832 1.00 69.06 185 ARG A C 1
ATOM 1493 O O . ARG A 1 185 ? 19.741 -21.887 -27.671 1.00 69.06 185 ARG A O 1
ATOM 1500 N N . VAL A 1 186 ? 19.310 -21.796 -29.877 1.00 73.44 186 VAL A N 1
ATOM 1501 C CA . VAL A 1 186 ? 17.848 -21.933 -29.757 1.00 73.44 186 VAL A CA 1
ATOM 1502 C C . VAL A 1 186 ? 17.476 -23.341 -29.299 1.00 73.44 186 VAL A C 1
ATOM 1504 O O . VAL A 1 186 ? 16.630 -23.492 -28.419 1.00 73.44 186 VAL A O 1
ATOM 1507 N N . GLU A 1 187 ? 18.142 -24.361 -29.832 1.00 73.94 187 GLU A N 1
ATOM 1508 C CA . GLU A 1 187 ? 17.921 -25.753 -29.447 1.00 73.94 187 GLU A CA 1
ATOM 1509 C C . GLU A 1 187 ? 18.332 -26.004 -27.990 1.00 73.94 187 GLU A C 1
ATOM 1511 O O . GLU A 1 187 ? 17.529 -26.523 -27.224 1.00 73.94 187 GLU A O 1
ATOM 1516 N N . LEU A 1 188 ? 19.499 -25.503 -27.558 1.00 73.50 188 LEU A N 1
ATOM 1517 C CA . LEU A 1 188 ? 19.952 -25.536 -26.158 1.00 73.50 188 LEU A CA 1
ATOM 1518 C C . LEU A 1 188 ? 19.017 -24.785 -25.199 1.00 73.50 188 LEU A C 1
ATOM 1520 O O . LEU A 1 188 ? 18.803 -25.217 -24.065 1.00 73.50 188 LEU A O 1
ATOM 1524 N N . ALA A 1 189 ? 18.476 -23.639 -25.621 1.00 66.69 189 ALA A N 1
ATOM 1525 C CA . ALA A 1 189 ? 17.526 -22.878 -24.815 1.00 66.69 189 ALA A CA 1
ATOM 1526 C C . ALA A 1 189 ? 16.193 -23.628 -24.667 1.00 66.69 189 ALA A C 1
ATOM 1528 O O . ALA A 1 189 ? 15.651 -23.691 -23.565 1.00 66.69 189 ALA A O 1
ATOM 1529 N N . THR A 1 190 ? 15.704 -24.238 -25.749 1.00 68.81 190 THR A N 1
ATOM 1530 C CA . THR A 1 190 ? 14.481 -25.055 -25.754 1.00 68.81 190 THR A CA 1
ATOM 1531 C C . THR A 1 190 ? 14.668 -26.317 -24.906 1.00 68.81 190 THR A C 1
ATOM 1533 O O . THR A 1 190 ? 13.916 -26.535 -23.958 1.00 68.81 190 THR A O 1
ATOM 1536 N N . SER A 1 191 ? 15.753 -27.070 -25.121 1.00 68.81 191 SER A N 1
ATOM 1537 C CA . SER A 1 191 ? 16.068 -28.279 -24.350 1.00 68.81 191 SER A CA 1
ATOM 1538 C C . SER A 1 191 ? 16.317 -27.986 -22.866 1.00 68.81 191 SER A C 1
ATOM 1540 O O . SER A 1 191 ? 15.973 -28.790 -22.001 1.00 68.81 191 SER A O 1
ATOM 1542 N N . GLY A 1 192 ? 16.898 -26.827 -22.542 1.00 71.06 192 GLY A N 1
ATOM 1543 C CA . GLY A 1 192 ? 17.105 -26.382 -21.164 1.00 71.06 192 GLY A CA 1
ATOM 1544 C C . GLY A 1 192 ? 15.801 -26.044 -20.437 1.00 71.06 192 GLY A C 1
ATOM 1545 O O . GLY A 1 192 ? 15.674 -26.330 -19.245 1.00 71.06 192 GLY A O 1
ATOM 1546 N N . VAL A 1 193 ? 14.819 -25.465 -21.135 1.00 67.50 193 VAL A N 1
ATOM 1547 C CA . VAL A 1 193 ? 13.479 -25.200 -20.585 1.00 67.50 193 VAL A CA 1
ATOM 1548 C C . VAL A 1 193 ? 12.705 -26.508 -20.389 1.00 67.50 193 VAL A C 1
ATOM 1550 O O . VAL A 1 193 ? 12.134 -26.707 -19.316 1.00 67.50 193 VAL A O 1
ATOM 1553 N N . ASP A 1 194 ? 12.767 -27.433 -21.349 1.00 69.56 194 ASP A N 1
ATOM 1554 C CA . ASP A 1 194 ? 12.123 -28.750 -21.249 1.00 69.56 194 ASP A CA 1
ATOM 1555 C C . ASP A 1 194 ? 12.730 -29.628 -20.142 1.00 69.56 194 ASP A C 1
ATOM 1557 O O . ASP A 1 194 ? 12.001 -30.300 -19.405 1.00 69.56 194 ASP A O 1
ATOM 1561 N N . SER A 1 195 ? 14.055 -29.589 -19.955 1.00 74.19 195 SER A N 1
ATOM 1562 C CA . SER A 1 195 ? 14.722 -30.270 -18.835 1.00 74.19 195 SER A CA 1
ATOM 1563 C C . SER A 1 195 ? 14.278 -29.694 -17.494 1.00 74.19 195 SER A C 1
ATOM 1565 O O . SER A 1 195 ? 13.886 -30.450 -16.611 1.00 74.19 195 SER A O 1
ATOM 1567 N N . LYS A 1 196 ? 14.251 -28.361 -17.350 1.00 68.62 196 LYS A N 1
ATOM 1568 C CA . LYS A 1 196 ? 13.793 -27.706 -16.114 1.00 68.62 196 LYS A CA 1
ATOM 1569 C C . LYS A 1 196 ? 12.329 -28.015 -15.805 1.00 68.62 196 LYS A C 1
ATOM 1571 O O . LYS A 1 196 ? 11.997 -28.255 -14.650 1.00 68.62 196 LYS A O 1
ATOM 1576 N N . LEU A 1 197 ? 11.460 -28.060 -16.814 1.00 70.94 197 LEU A N 1
ATOM 1577 C CA . LEU A 1 197 ? 10.064 -28.478 -16.654 1.00 70.94 197 LEU A CA 1
ATOM 1578 C C . LEU A 1 197 ? 9.944 -29.943 -16.210 1.00 70.94 197 LEU A C 1
ATOM 1580 O O . LEU A 1 197 ? 9.126 -30.251 -15.343 1.00 70.94 197 LEU A O 1
ATOM 1584 N N . ASN A 1 198 ? 10.758 -30.846 -16.760 1.00 75.81 198 ASN A N 1
ATOM 1585 C CA . ASN A 1 198 ? 10.802 -32.242 -16.320 1.00 75.81 198 ASN A CA 1
ATOM 1586 C C . ASN A 1 198 ? 11.357 -32.400 -14.897 1.00 75.81 198 ASN A C 1
ATOM 1588 O O . ASN A 1 198 ? 10.834 -33.209 -14.129 1.00 75.81 198 ASN A O 1
ATOM 1592 N N . ASP A 1 199 ? 12.365 -31.618 -14.521 1.00 75.25 199 ASP A N 1
ATOM 1593 C CA . ASP A 1 199 ? 12.931 -31.626 -13.172 1.00 75.25 199 ASP A CA 1
ATOM 1594 C C . ASP A 1 199 ? 11.937 -31.068 -12.146 1.00 75.25 199 ASP A C 1
ATOM 1596 O O . ASP A 1 199 ? 11.770 -31.662 -11.082 1.00 75.25 199 ASP A O 1
ATOM 1600 N N . ILE A 1 200 ? 11.190 -30.011 -12.494 1.00 67.44 200 ILE A N 1
ATOM 1601 C CA . ILE A 1 200 ? 10.080 -29.493 -11.679 1.00 67.44 200 ILE A CA 1
ATOM 1602 C C . ILE A 1 200 ? 8.997 -30.565 -11.506 1.00 67.44 200 ILE A C 1
ATOM 1604 O O . ILE A 1 200 ? 8.593 -30.835 -10.379 1.00 67.44 200 ILE A O 1
ATOM 1608 N N . LYS A 1 201 ? 8.572 -31.248 -12.580 1.00 70.06 201 LYS A N 1
ATOM 1609 C CA . LYS A 1 201 ? 7.588 -32.347 -12.491 1.00 70.06 201 LYS A CA 1
ATOM 1610 C C . LYS A 1 201 ? 8.064 -33.481 -11.578 1.00 70.06 201 LYS A C 1
ATOM 1612 O O . LYS A 1 201 ? 7.282 -33.990 -10.777 1.00 70.06 201 LYS A O 1
ATOM 1617 N N . LYS A 1 202 ? 9.343 -33.868 -11.662 1.00 78.00 202 LYS A N 1
ATOM 1618 C CA . LYS A 1 202 ? 9.942 -34.883 -10.778 1.00 78.00 202 LYS A CA 1
ATOM 1619 C C . LYS A 1 202 ? 10.025 -34.409 -9.326 1.00 78.00 202 LYS A C 1
ATOM 1621 O O . LYS A 1 202 ? 9.756 -35.204 -8.429 1.00 78.00 202 LYS A O 1
ATOM 1626 N N . ALA A 1 203 ? 10.380 -33.147 -9.088 1.00 70.31 203 ALA A N 1
ATOM 1627 C CA . ALA A 1 203 ? 10.432 -32.563 -7.750 1.00 70.31 203 ALA A CA 1
ATOM 1628 C C . ALA A 1 203 ? 9.035 -32.495 -7.115 1.00 70.31 203 ALA A C 1
ATOM 1630 O O . ALA A 1 203 ? 8.862 -32.957 -5.992 1.00 70.31 203 ALA A O 1
ATOM 1631 N N . SER A 1 204 ? 8.019 -32.036 -7.852 1.00 68.44 204 SER A N 1
ATOM 1632 C CA . SER A 1 204 ? 6.625 -32.033 -7.391 1.00 68.44 204 SER A CA 1
ATOM 1633 C C . SER A 1 204 ? 6.097 -33.443 -7.109 1.00 68.44 204 SER A C 1
ATOM 1635 O O . SER A 1 204 ? 5.411 -33.650 -6.113 1.00 68.44 204 SER A O 1
ATOM 1637 N N . ALA A 1 205 ? 6.456 -34.436 -7.932 1.00 70.88 205 ALA A N 1
ATOM 1638 C CA . ALA A 1 205 ? 6.097 -35.831 -7.679 1.00 70.88 205 ALA A CA 1
ATOM 1639 C C . ALA A 1 205 ? 6.760 -36.388 -6.406 1.00 70.88 205 ALA A C 1
ATOM 1641 O O . ALA A 1 205 ? 6.123 -37.142 -5.678 1.00 70.88 205 ALA A O 1
ATOM 1642 N N . ARG A 1 206 ? 8.011 -36.006 -6.111 1.00 71.50 206 ARG A N 1
ATOM 1643 C CA . ARG A 1 206 ? 8.694 -36.389 -4.864 1.00 71.50 206 ARG A CA 1
ATOM 1644 C C . ARG A 1 206 ? 8.060 -35.739 -3.640 1.00 71.50 206 ARG A C 1
ATOM 1646 O O . ARG A 1 206 ? 7.778 -36.455 -2.692 1.00 71.50 206 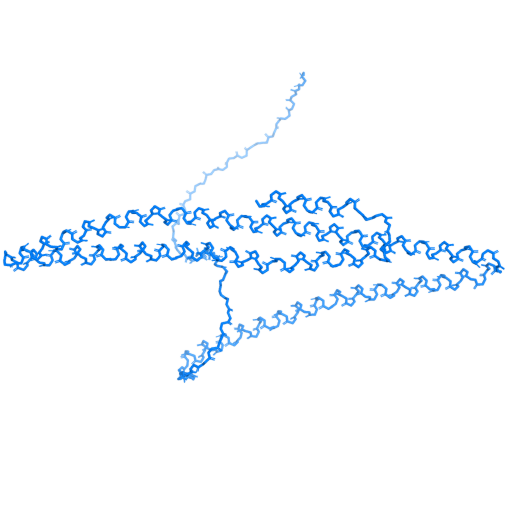ARG A O 1
ATOM 1653 N N . ILE A 1 207 ? 7.735 -34.445 -3.707 1.00 68.50 207 ILE A N 1
ATOM 1654 C CA . ILE A 1 207 ? 7.029 -33.737 -2.625 1.00 68.50 207 ILE A CA 1
ATOM 1655 C C . ILE A 1 207 ? 5.706 -34.444 -2.296 1.00 68.50 207 ILE A C 1
ATOM 1657 O O . ILE A 1 207 ? 5.452 -34.750 -1.137 1.00 68.50 207 ILE A O 1
ATOM 1661 N N . GLY A 1 208 ? 4.909 -34.803 -3.310 1.00 68.12 208 GLY A N 1
ATOM 1662 C CA . GLY A 1 208 ? 3.658 -35.538 -3.092 1.00 68.12 208 GLY A CA 1
ATOM 1663 C C . GLY A 1 208 ? 3.840 -36.971 -2.564 1.00 68.12 208 GLY A C 1
ATOM 1664 O O . GLY A 1 208 ? 2.930 -37.514 -1.941 1.00 68.12 208 GLY A O 1
ATOM 1665 N N . VAL A 1 209 ? 4.994 -37.607 -2.797 1.00 66.31 209 VAL A N 1
ATOM 1666 C CA . VAL A 1 209 ? 5.332 -38.925 -2.226 1.00 66.31 209 VAL A CA 1
ATOM 1667 C C . VAL A 1 209 ? 5.793 -38.790 -0.776 1.00 66.31 209 VAL A C 1
ATOM 1669 O O . VAL A 1 209 ? 5.376 -39.590 0.058 1.00 66.31 209 VAL A O 1
ATOM 1672 N N . ASP A 1 210 ? 6.594 -37.774 -0.463 1.00 71.94 210 ASP A N 1
ATOM 1673 C CA . ASP A 1 210 ? 7.064 -37.494 0.894 1.00 71.94 210 ASP A CA 1
ATOM 1674 C C . ASP A 1 210 ? 5.906 -37.062 1.807 1.00 71.94 210 ASP A C 1
ATOM 1676 O O . ASP A 1 210 ? 5.816 -37.521 2.944 1.00 71.94 210 ASP A O 1
ATOM 1680 N N . GLU A 1 211 ? 4.962 -36.269 1.291 1.00 70.75 211 GLU A N 1
ATOM 1681 C CA . GLU A 1 211 ? 3.736 -35.874 1.996 1.00 70.75 211 GLU A CA 1
ATOM 1682 C C . GLU A 1 211 ? 2.833 -37.086 2.283 1.00 70.75 211 GLU A C 1
ATOM 1684 O O . GLU A 1 211 ? 2.406 -37.291 3.421 1.00 70.75 211 GLU A O 1
ATOM 1689 N N . LYS A 1 212 ? 2.642 -37.979 1.300 1.00 64.56 212 LYS A N 1
ATOM 1690 C CA . LYS A 1 212 ? 1.929 -39.255 1.504 1.00 64.56 212 LYS A CA 1
ATOM 1691 C C . LYS A 1 212 ? 2.647 -40.187 2.478 1.00 64.56 212 LYS A C 1
ATOM 1693 O O . LYS A 1 212 ? 1.995 -40.896 3.241 1.00 64.56 212 LYS A O 1
ATOM 1698 N N . LEU A 1 213 ? 3.979 -40.213 2.467 1.00 64.44 213 LEU A N 1
ATOM 1699 C CA . LEU A 1 213 ? 4.774 -41.008 3.401 1.00 64.44 213 LEU A CA 1
ATOM 1700 C C . LEU A 1 213 ? 4.663 -40.461 4.830 1.00 64.44 213 LEU A C 1
ATOM 1702 O O . LEU A 1 213 ? 4.570 -41.245 5.773 1.00 64.44 213 LEU A O 1
ATOM 1706 N N . LEU A 1 214 ? 4.657 -39.136 4.996 1.00 73.25 214 LEU A N 1
ATOM 1707 C CA . LEU A 1 214 ? 4.429 -38.472 6.278 1.00 73.25 214 LEU A CA 1
ATOM 1708 C C . LEU A 1 214 ? 3.026 -38.791 6.810 1.00 73.25 214 LEU A C 1
ATOM 1710 O O . LEU A 1 214 ? 2.870 -39.123 7.984 1.00 73.25 214 LEU A O 1
ATOM 1714 N N . GLU A 1 215 ? 2.021 -38.772 5.935 1.00 68.75 215 GLU A N 1
ATOM 1715 C CA . GLU A 1 215 ? 0.653 -39.151 6.275 1.00 68.75 215 GLU A CA 1
ATOM 1716 C C . GLU A 1 215 ? 0.554 -40.629 6.691 1.00 68.75 215 GLU A C 1
ATOM 1718 O O . GLU A 1 215 ? -0.043 -40.931 7.726 1.00 68.75 215 GLU A O 1
ATOM 1723 N N . TYR A 1 216 ? 1.231 -41.538 5.981 1.00 61.50 216 TYR A N 1
ATOM 1724 C CA . TYR A 1 216 ? 1.356 -42.948 6.374 1.00 61.50 216 TYR A CA 1
ATOM 1725 C C . TYR A 1 216 ? 2.058 -43.122 7.727 1.00 61.50 216 TYR A C 1
ATOM 1727 O O . TYR A 1 216 ? 1.602 -43.891 8.570 1.00 61.50 216 TYR A O 1
ATOM 1735 N N . LYS A 1 217 ? 3.150 -42.391 7.979 1.00 70.50 217 LYS A N 1
ATOM 1736 C CA . LYS A 1 217 ? 3.868 -42.427 9.265 1.00 70.50 217 LYS A CA 1
ATOM 1737 C C . LYS A 1 217 ? 3.025 -41.873 10.414 1.00 70.50 217 LYS A C 1
ATOM 1739 O O . LYS A 1 217 ? 3.106 -42.399 11.522 1.00 70.50 217 LYS A O 1
ATOM 1744 N N . ARG A 1 218 ? 2.183 -40.868 10.149 1.00 75.06 218 ARG A N 1
ATOM 1745 C CA . ARG A 1 218 ? 1.206 -40.334 11.108 1.00 75.06 218 ARG A CA 1
ATOM 1746 C C . ARG A 1 218 ? 0.108 -41.355 11.417 1.00 75.06 218 ARG A C 1
ATOM 1748 O O . ARG A 1 218 ? -0.240 -41.524 12.579 1.00 75.06 218 ARG A O 1
ATOM 1755 N N . GLN A 1 219 ? -0.392 -42.068 10.405 1.00 64.06 219 GLN A N 1
ATOM 1756 C CA . GLN A 1 219 ? -1.377 -43.146 10.581 1.00 64.06 219 GLN A CA 1
ATOM 1757 C C . GLN A 1 219 ? -0.800 -44.365 11.324 1.00 64.06 219 GLN A C 1
ATOM 1759 O O . GLN A 1 219 ? -1.529 -45.047 12.037 1.00 64.06 219 GLN A O 1
ATOM 1764 N N . LEU A 1 220 ? 0.508 -44.616 11.200 1.00 69.75 220 LEU A N 1
ATOM 1765 C CA . LEU A 1 220 ? 1.219 -45.711 11.872 1.00 69.75 220 LEU A CA 1
ATOM 1766 C C . LEU A 1 220 ? 1.815 -45.329 13.242 1.00 69.75 220 LEU A C 1
ATOM 1768 O O . LEU A 1 220 ? 2.461 -46.165 13.870 1.00 69.75 220 LEU A O 1
ATOM 1772 N N . GLY A 1 221 ? 1.616 -44.091 13.711 1.00 54.72 221 GLY A N 1
ATOM 1773 C CA . GLY A 1 221 ? 2.087 -43.632 15.025 1.00 54.72 221 GLY A CA 1
ATOM 1774 C C . GLY A 1 221 ? 3.610 -43.488 15.161 1.00 54.72 221 GLY A C 1
ATOM 1775 O O . GLY A 1 221 ? 4.127 -43.571 16.269 1.00 54.72 221 GLY A O 1
ATOM 1776 N N . MET A 1 222 ? 4.341 -43.291 14.055 1.00 60.50 222 MET A N 1
ATOM 1777 C CA . MET A 1 222 ? 5.815 -4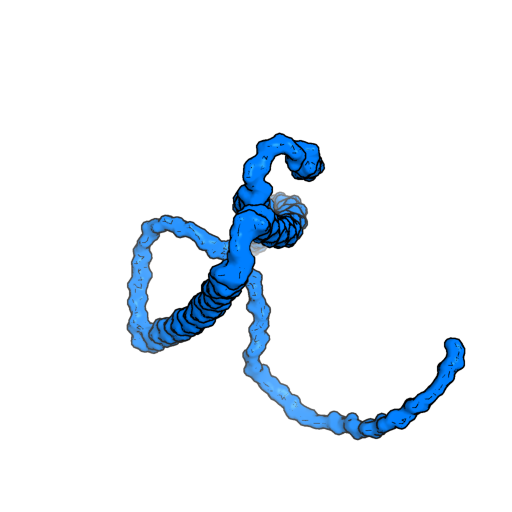3.225 14.012 1.00 60.50 222 MET A CA 1
ATOM 1778 C C . MET A 1 222 ? 6.333 -41.887 13.451 1.00 60.50 222 MET A C 1
ATOM 1780 O O . MET A 1 222 ? 7.269 -41.860 12.646 1.00 60.50 222 MET A O 1
ATOM 1784 N N . ALA A 1 223 ? 5.710 -40.767 13.818 1.00 50.00 223 ALA A N 1
ATOM 1785 C CA . ALA A 1 223 ? 6.228 -39.441 13.480 1.00 50.00 223 ALA A CA 1
ATOM 1786 C C . ALA A 1 223 ? 7.243 -38.973 14.545 1.00 50.00 223 ALA A C 1
ATOM 1788 O O . ALA A 1 223 ? 6.999 -39.196 15.731 1.00 50.00 223 ALA A O 1
ATOM 1789 N N . PRO A 1 224 ? 8.369 -38.343 14.159 1.00 50.53 224 PRO A N 1
ATOM 1790 C CA . PRO A 1 224 ? 9.255 -37.698 15.117 1.00 50.53 224 PRO A CA 1
ATOM 1791 C C . PRO A 1 224 ? 8.546 -36.488 15.738 1.00 50.53 224 PRO A C 1
ATOM 1793 O O . PRO A 1 224 ? 7.918 -35.690 15.045 1.00 50.53 224 PRO A O 1
ATOM 1796 N N . GLU A 1 225 ? 8.639 -36.392 17.055 1.00 44.12 225 GLU A N 1
ATOM 1797 C CA . GLU A 1 225 ? 8.123 -35.299 17.871 1.00 44.12 225 GLU A CA 1
ATOM 1798 C C . GLU A 1 225 ? 9.153 -34.156 17.826 1.00 44.12 225 GLU A C 1
ATOM 1800 O O . GLU A 1 225 ? 10.271 -34.310 18.321 1.00 44.12 225 GLU A O 1
ATOM 1805 N N . GLU A 1 226 ? 8.835 -33.036 17.170 1.00 41.97 226 GLU A N 1
ATOM 1806 C CA . GLU A 1 226 ? 9.712 -31.859 17.183 1.00 41.97 226 GLU A CA 1
ATOM 1807 C C . GLU A 1 226 ? 9.469 -31.024 18.447 1.00 41.97 226 GLU A C 1
ATOM 1809 O O . GLU A 1 226 ? 8.433 -30.377 18.606 1.00 41.97 226 GLU A O 1
ATOM 1814 N N . ALA A 1 227 ? 10.463 -31.030 19.338 1.00 36.72 227 ALA A N 1
ATOM 1815 C CA . ALA A 1 227 ? 10.680 -29.994 20.337 1.00 36.72 227 ALA A CA 1
ATOM 1816 C C . ALA A 1 227 ? 11.411 -28.812 19.674 1.00 36.72 227 ALA A C 1
ATOM 1818 O O . ALA A 1 227 ? 12.440 -29.002 19.026 1.00 36.72 227 ALA A O 1
ATOM 1819 N N . GLY A 1 228 ? 10.863 -27.605 19.819 1.00 38.62 228 GLY A N 1
ATOM 1820 C CA . GLY A 1 228 ? 11.423 -26.383 19.244 1.00 38.62 228 GLY A CA 1
ATOM 1821 C C . GLY A 1 228 ? 12.649 -25.837 19.982 1.00 38.62 228 GLY A C 1
ATOM 1822 O O . GLY A 1 228 ? 12.841 -26.127 21.159 1.00 38.62 228 GLY A O 1
ATOM 1823 N N . ASP A 1 229 ? 13.432 -25.004 19.289 1.00 33.56 229 ASP A N 1
ATOM 1824 C CA . ASP A 1 229 ? 13.794 -23.660 19.766 1.00 33.56 229 ASP A CA 1
ATOM 1825 C C . ASP A 1 229 ? 14.317 -22.767 18.616 1.00 33.56 229 ASP A C 1
ATOM 1827 O O . ASP A 1 229 ? 14.842 -23.241 17.607 1.00 33.56 229 ASP A O 1
ATOM 1831 N N . GLU A 1 230 ? 14.116 -21.461 18.769 1.00 37.19 230 GLU A N 1
ATOM 1832 C CA . GLU A 1 230 ? 14.153 -20.401 17.756 1.00 37.19 230 GLU A CA 1
ATOM 1833 C C . GLU A 1 230 ? 15.557 -19.860 17.392 1.00 37.19 230 GLU A C 1
ATOM 1835 O O . GLU A 1 230 ? 16.419 -19.682 18.253 1.00 37.19 230 GLU A O 1
ATOM 1840 N N . LYS A 1 231 ? 15.729 -19.409 16.131 1.00 37.16 231 LYS A N 1
ATOM 1841 C CA . LYS A 1 231 ? 16.200 -18.038 15.806 1.00 37.16 231 LYS A CA 1
ATOM 1842 C C . LYS A 1 231 ? 16.039 -17.664 14.318 1.00 37.16 231 LYS A C 1
ATOM 1844 O O . LYS A 1 231 ? 16.782 -18.121 13.460 1.00 37.16 231 LYS A O 1
ATOM 1849 N N . THR A 1 232 ? 15.104 -16.737 14.076 1.00 35.75 232 THR A N 1
ATOM 1850 C CA . THR A 1 232 ? 15.175 -15.560 13.174 1.00 35.75 232 THR A CA 1
ATOM 1851 C C . THR A 1 232 ? 15.737 -15.711 11.749 1.00 35.75 232 THR A C 1
ATOM 1853 O O . THR A 1 232 ? 16.947 -15.686 11.556 1.00 35.75 232 THR A O 1
ATOM 1856 N N . MET A 1 233 ? 14.864 -15.651 10.738 1.00 30.92 233 MET A N 1
ATOM 1857 C CA . MET A 1 233 ? 14.597 -14.469 9.888 1.00 30.92 233 MET A CA 1
ATOM 1858 C C . MET A 1 233 ? 13.635 -14.879 8.752 1.00 30.92 233 MET A C 1
ATOM 1860 O O . MET A 1 233 ? 13.907 -15.798 7.988 1.00 30.92 233 MET A O 1
ATOM 1864 N N . GLU A 1 234 ? 12.498 -14.184 8.696 1.00 42.22 234 GLU A N 1
ATOM 1865 C CA . GLU A 1 234 ? 11.477 -14.112 7.632 1.00 42.22 234 GLU A CA 1
ATOM 1866 C C . GLU A 1 234 ? 12.076 -13.977 6.203 1.00 42.22 234 GLU A C 1
ATOM 1868 O O . GLU A 1 234 ? 13.223 -13.530 6.108 1.00 42.22 234 GLU A O 1
ATOM 1873 N N . PRO A 1 235 ? 11.347 -14.225 5.074 1.00 48.66 235 PRO A N 1
ATOM 1874 C CA . PRO A 1 235 ? 10.031 -13.602 4.872 1.00 48.66 235 PRO A CA 1
ATOM 1875 C C . PRO A 1 235 ? 9.026 -14.222 3.869 1.00 48.66 235 PRO A C 1
ATOM 1877 O O . PRO A 1 235 ? 9.300 -15.129 3.090 1.00 48.66 235 PRO A O 1
ATOM 1880 N N . VAL A 1 236 ? 7.876 -13.539 3.835 1.00 33.72 236 VAL A N 1
ATOM 1881 C CA . VAL A 1 236 ? 6.873 -13.433 2.761 1.00 33.72 236 VAL A CA 1
ATOM 1882 C C . VAL A 1 236 ? 5.768 -14.488 2.747 1.00 33.72 236 VAL A C 1
ATOM 1884 O O . VAL A 1 236 ? 5.869 -15.562 2.163 1.00 33.72 236 VAL A O 1
ATOM 1887 N N . ALA A 1 237 ? 4.622 -14.053 3.257 1.00 39.69 237 ALA A N 1
ATOM 1888 C CA . ALA A 1 237 ? 3.307 -14.450 2.777 1.00 39.69 237 ALA A CA 1
ATOM 1889 C C . ALA A 1 237 ? 2.681 -13.257 2.012 1.00 39.69 237 ALA A C 1
ATOM 1891 O O . ALA A 1 237 ? 3.158 -12.128 2.134 1.00 39.69 237 ALA A O 1
ATOM 1892 N N . PRO A 1 238 ? 1.509 -13.411 1.385 1.00 65.06 238 PRO A N 1
ATOM 1893 C CA . PRO A 1 238 ? 1.153 -14.316 0.291 1.00 65.06 238 PRO A CA 1
ATOM 1894 C C . PRO A 1 238 ? 0.512 -13.476 -0.855 1.00 65.06 238 PRO A C 1
ATOM 1896 O O . PRO A 1 238 ? 0.599 -12.248 -0.844 1.00 65.06 238 PRO A O 1
ATOM 1899 N N . PRO A 1 239 ? -0.216 -14.060 -1.823 1.00 41.06 239 PRO A N 1
ATOM 1900 C CA . PRO A 1 239 ? -1.644 -13.813 -1.663 1.00 41.06 239 PRO A CA 1
ATOM 1901 C C . PRO A 1 239 ? -2.522 -15.011 -2.001 1.00 41.06 239 PRO A C 1
ATOM 1903 O O . PRO A 1 239 ? -2.334 -15.757 -2.956 1.00 41.06 239 PRO A O 1
ATOM 1906 N N . GLN A 1 240 ? -3.527 -15.109 -1.149 1.00 51.78 240 GLN A N 1
ATOM 1907 C CA . GLN A 1 240 ? -4.710 -15.937 -1.216 1.00 51.78 240 GLN A CA 1
ATOM 1908 C C . GLN A 1 240 ? -5.397 -15.868 -2.581 1.00 51.78 240 GLN A C 1
ATOM 1910 O O . GLN A 1 240 ? -5.569 -14.780 -3.132 1.00 51.78 240 GLN A O 1
ATOM 1915 N N . ARG A 1 241 ? -5.947 -17.000 -3.015 1.00 34.59 241 ARG A N 1
ATOM 1916 C CA . ARG A 1 241 ? -7.394 -17.198 -3.215 1.00 34.59 241 ARG A CA 1
ATOM 1917 C C . ARG A 1 241 ? -7.608 -18.470 -4.010 1.00 34.59 241 ARG A C 1
ATOM 1919 O O . ARG A 1 241 ? -6.969 -18.623 -5.038 1.00 34.59 241 ARG A O 1
ATOM 1926 N N . THR A 1 242 ? -8.574 -19.263 -3.559 1.00 29.19 242 THR A N 1
ATOM 1927 C CA . THR A 1 242 ? -9.765 -19.710 -4.311 1.00 29.19 242 THR A CA 1
ATOM 1928 C C . THR A 1 242 ? -10.454 -20.748 -3.414 1.00 29.19 242 THR A C 1
ATOM 1930 O O . THR A 1 242 ? -9.807 -21.665 -2.925 1.00 29.19 242 THR A O 1
ATOM 1933 N N . LEU A 1 243 ? -11.679 -20.514 -2.930 1.00 35.75 243 LEU A N 1
ATOM 1934 C CA . LEU A 1 243 ? -12.908 -20.815 -3.677 1.00 35.75 243 LEU A CA 1
ATOM 1935 C C . LEU A 1 243 ? -12.733 -22.085 -4.513 1.00 35.75 243 LEU A C 1
ATOM 1937 O O . LEU A 1 243 ? -12.076 -22.042 -5.538 1.00 35.75 243 LEU A O 1
ATOM 1941 N N . GLU A 1 244 ? -13.231 -23.210 -4.022 1.00 35.06 244 GLU A N 1
ATOM 1942 C CA . GLU A 1 244 ? -14.245 -24.022 -4.707 1.00 35.06 244 GLU A CA 1
ATOM 1943 C C . GLU A 1 244 ? -14.252 -25.391 -4.015 1.00 35.06 244 GLU A C 1
ATOM 1945 O O . GLU A 1 244 ? -13.425 -26.264 -4.274 1.00 35.06 244 GLU A O 1
ATOM 1950 N N . ALA A 1 245 ? -15.174 -25.562 -3.071 1.00 35.88 245 ALA A N 1
ATOM 1951 C CA . ALA A 1 245 ? -15.595 -26.890 -2.673 1.00 35.88 245 ALA A CA 1
ATOM 1952 C C . ALA A 1 245 ? -16.447 -27.443 -3.820 1.00 35.88 245 ALA A C 1
ATOM 1954 O O . ALA A 1 245 ? -17.512 -26.904 -4.112 1.00 35.88 245 ALA A O 1
ATOM 1955 N N . ALA A 1 246 ? -15.975 -28.501 -4.468 1.00 37.09 246 ALA A N 1
ATOM 1956 C CA . ALA A 1 246 ? -16.775 -29.290 -5.390 1.00 37.09 246 ALA A CA 1
ATOM 1957 C C . ALA A 1 246 ? -16.420 -30.767 -5.220 1.00 37.09 246 ALA A C 1
ATOM 1959 O O . ALA A 1 246 ? -15.471 -31.267 -5.816 1.00 37.09 246 ALA A O 1
ATOM 1960 N N . ASN A 1 247 ? -17.162 -31.419 -4.328 1.00 35.97 247 ASN A N 1
ATOM 1961 C CA . ASN A 1 247 ? -17.727 -32.760 -4.490 1.00 35.97 247 ASN A CA 1
ATOM 1962 C C . ASN A 1 247 ? -18.419 -33.133 -3.174 1.00 35.97 247 ASN A C 1
ATOM 1964 O O . ASN A 1 247 ? -17.915 -32.800 -2.108 1.00 35.97 247 ASN A O 1
ATOM 1968 N N . SER A 1 248 ? -19.518 -33.865 -3.119 1.00 39.69 248 SER A N 1
ATOM 1969 C CA . SER A 1 248 ? -20.482 -34.410 -4.080 1.00 39.69 248 SER A CA 1
ATOM 1970 C C . SER A 1 248 ? -21.330 -35.328 -3.203 1.00 39.69 248 SER A C 1
ATOM 1972 O O . SER A 1 248 ? -20.725 -36.082 -2.448 1.00 39.69 248 SER A O 1
ATOM 1974 N N . ASP A 1 249 ? -22.655 -35.225 -3.270 1.00 33.22 249 ASP A N 1
ATOM 1975 C CA . ASP A 1 249 ? -23.677 -36.192 -2.814 1.00 33.22 249 ASP A CA 1
ATOM 1976 C C . ASP A 1 249 ? -24.940 -35.376 -2.504 1.00 33.22 249 ASP A C 1
ATOM 1978 O O . ASP A 1 249 ? -24.848 -34.276 -1.972 1.00 33.22 249 ASP A O 1
ATOM 1982 N N . SER A 1 250 ? -26.168 -35.776 -2.795 1.00 34.75 250 SER A N 1
ATOM 1983 C CA . SER A 1 250 ? -26.746 -36.985 -3.363 1.00 34.75 250 SER A CA 1
ATOM 1984 C C . SER A 1 250 ? -28.193 -36.606 -3.741 1.00 34.75 250 SER A C 1
ATOM 1986 O O . SER A 1 250 ? -28.752 -35.654 -3.195 1.00 34.75 250 SER A O 1
ATOM 1988 N N . GLU A 1 251 ? -28.799 -37.436 -4.586 1.00 32.97 251 GLU A N 1
ATOM 1989 C CA . GLU A 1 251 ? -30.221 -37.806 -4.534 1.00 32.97 251 GLU A CA 1
ATOM 1990 C C . GLU A 1 251 ? -31.268 -37.107 -5.426 1.00 32.97 251 GLU A C 1
ATOM 1992 O O . GLU A 1 251 ? -31.373 -35.887 -5.518 1.00 32.97 251 GLU A O 1
ATOM 1997 N N . ALA A 1 252 ? -32.118 -37.994 -5.968 1.00 35.03 252 ALA A N 1
ATOM 1998 C CA . ALA A 1 252 ? -33.482 -37.827 -6.482 1.00 35.03 252 ALA A CA 1
ATOM 1999 C C . ALA A 1 252 ? -33.705 -37.620 -8.004 1.00 35.03 252 ALA A C 1
ATOM 2001 O O . ALA A 1 252 ? -33.878 -36.516 -8.503 1.00 35.03 252 ALA A O 1
ATOM 2002 N N . THR A 1 253 ? -33.747 -38.757 -8.713 1.00 33.16 253 THR A N 1
ATOM 2003 C CA . THR A 1 253 ? -34.944 -39.335 -9.378 1.00 33.16 253 THR A CA 1
ATOM 2004 C C . THR A 1 253 ? -35.828 -38.463 -10.302 1.00 33.16 253 THR A C 1
ATOM 2006 O O . THR A 1 253 ? -36.656 -37.716 -9.805 1.00 33.16 253 THR A O 1
ATOM 2009 N N . GLU A 1 254 ? -35.696 -38.715 -11.624 1.00 39.03 254 GLU A N 1
ATOM 2010 C CA . GLU A 1 254 ? -36.700 -38.846 -12.731 1.00 39.03 254 GLU A CA 1
ATOM 2011 C C . GLU A 1 254 ? -37.891 -37.843 -12.914 1.00 39.03 254 GLU A C 1
ATOM 2013 O O . GLU A 1 254 ? -38.268 -37.128 -11.997 1.00 39.03 254 GLU A O 1
ATOM 2018 N N . PRO A 1 255 ? -38.647 -37.873 -14.045 1.00 58.28 255 PRO A N 1
ATOM 2019 C CA . PRO A 1 255 ? -38.263 -37.659 -15.452 1.00 58.28 255 PRO A CA 1
ATOM 2020 C C . PRO A 1 255 ? -39.259 -36.704 -16.194 1.00 58.28 255 PRO A C 1
ATOM 2022 O O . PRO A 1 255 ? -40.286 -36.311 -15.649 1.00 58.28 255 PRO A O 1
ATOM 2025 N N . GLY A 1 256 ? -39.021 -36.378 -17.474 1.00 33.88 256 GLY A N 1
ATOM 2026 C CA . GLY A 1 256 ? -40.047 -35.791 -18.372 1.00 33.88 256 GLY A CA 1
ATOM 2027 C C . GLY A 1 256 ? -39.454 -34.912 -19.480 1.00 33.88 256 GLY A C 1
ATOM 2028 O O . GLY A 1 256 ? -38.985 -33.813 -19.216 1.00 33.88 256 GLY A O 1
ATOM 2029 N N . SER A 1 257 ? -39.213 -35.452 -20.679 1.00 38.56 257 SER A N 1
ATOM 2030 C CA . SER A 1 257 ? -40.115 -35.390 -21.852 1.00 38.56 257 SER A CA 1
ATOM 2031 C C . SER A 1 257 ? -40.376 -33.969 -22.374 1.00 38.56 257 SER A C 1
ATOM 2033 O O . SER A 1 257 ? -41.238 -33.268 -21.861 1.00 38.56 257 SER A O 1
ATOM 2035 N N . ASP A 1 258 ? -39.628 -33.551 -23.397 1.00 39.34 258 ASP A N 1
ATOM 2036 C CA . ASP A 1 258 ? -40.152 -33.342 -24.761 1.00 39.34 258 ASP A CA 1
ATOM 2037 C C . ASP A 1 258 ? -39.216 -32.439 -25.579 1.00 39.34 258 ASP A C 1
ATOM 2039 O O . ASP A 1 258 ? -39.053 -31.248 -25.323 1.00 39.34 258 ASP A O 1
ATOM 2043 N N . GLN A 1 259 ? -38.628 -33.023 -26.625 1.00 43.97 259 GLN A N 1
ATOM 2044 C CA . GLN A 1 259 ? -38.417 -32.296 -27.876 1.00 43.97 259 GLN A CA 1
ATOM 2045 C C . GLN A 1 259 ? -39.701 -32.443 -28.705 1.00 43.97 259 GLN A C 1
ATOM 2047 O O . GLN A 1 259 ? -40.383 -33.463 -28.600 1.00 43.97 259 GLN A O 1
ATOM 2052 N N . PRO A 1 260 ? -39.972 -31.509 -29.624 1.00 51.09 260 PRO A N 1
ATOM 2053 C CA . PRO A 1 260 ? -39.580 -31.843 -30.989 1.00 51.09 260 PRO A CA 1
ATOM 2054 C C . P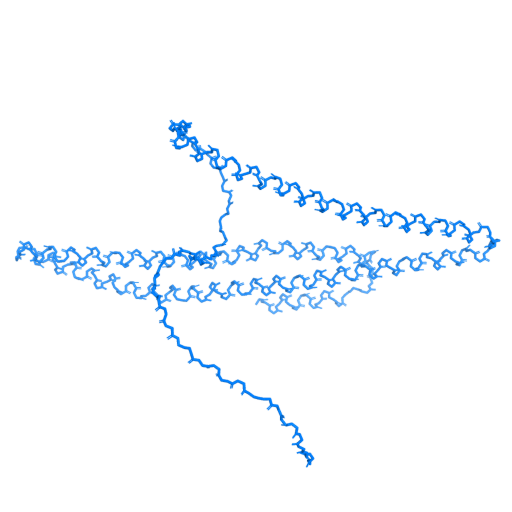RO A 1 260 ? -38.982 -30.668 -31.775 1.00 51.09 260 PRO A C 1
ATOM 2056 O O . PRO A 1 260 ? -39.500 -29.558 -31.809 1.00 51.09 260 PRO A O 1
ATOM 2059 N N . THR A 1 261 ? -37.870 -30.975 -32.442 1.00 43.91 261 THR A N 1
ATOM 2060 C CA . THR A 1 261 ? -37.606 -30.783 -33.878 1.00 43.91 261 THR A CA 1
ATOM 2061 C C . THR A 1 261 ? -38.584 -29.891 -34.661 1.00 43.91 261 THR A C 1
ATOM 2063 O O . THR A 1 261 ? -39.752 -30.237 -34.772 1.00 43.91 261 THR A O 1
ATOM 2066 N N . MET A 1 262 ? -38.084 -28.869 -35.370 1.00 42.28 262 MET A N 1
ATOM 2067 C CA . MET A 1 262 ? -38.157 -28.792 -36.844 1.00 42.28 262 MET A CA 1
ATOM 2068 C C . MET A 1 262 ? -37.364 -27.610 -37.432 1.00 42.28 262 MET A C 1
ATOM 2070 O O . MET A 1 262 ? -37.066 -26.613 -36.788 1.00 42.28 262 MET A O 1
ATOM 2074 N N . GLN A 1 263 ? -36.972 -27.853 -38.677 1.00 50.50 263 GLN A N 1
ATOM 2075 C CA . GLN A 1 263 ? -35.951 -27.259 -39.537 1.00 50.50 263 GLN A CA 1
ATOM 2076 C C . GLN A 1 263 ? -36.453 -26.017 -40.342 1.00 50.50 263 GLN A C 1
ATOM 2078 O O . GLN A 1 263 ? -37.559 -25.549 -40.088 1.00 50.50 263 GLN A O 1
ATOM 2083 N N . PRO A 1 264 ? -35.656 -25.440 -41.277 1.00 64.56 264 PRO A N 1
ATOM 2084 C CA . PRO A 1 264 ? -35.568 -23.999 -41.546 1.00 64.56 264 PRO A CA 1
ATOM 2085 C C . PRO A 1 264 ? -36.301 -23.519 -42.816 1.00 64.56 264 PRO A C 1
ATOM 2087 O O . PRO A 1 264 ? -36.559 -24.304 -43.723 1.00 64.56 264 PRO A O 1
ATOM 2090 N N . GLN A 1 265 ? -36.503 -22.198 -42.939 1.00 45.00 265 GLN A N 1
ATOM 2091 C CA . GLN A 1 265 ? -36.740 -21.458 -44.200 1.00 45.00 265 GLN A CA 1
ATOM 2092 C C . GLN A 1 265 ? -36.101 -20.058 -44.045 1.00 45.00 265 GLN A C 1
ATOM 2094 O O . GLN A 1 265 ? -36.350 -19.390 -43.050 1.00 45.00 265 GLN A O 1
ATOM 2099 N N . GLN A 1 266 ? -35.028 -19.701 -44.761 1.00 45.91 266 GLN A N 1
ATOM 2100 C CA . GLN A 1 266 ? -34.945 -19.145 -46.126 1.00 45.91 266 GLN A CA 1
ATOM 2101 C C . GLN A 1 266 ? -35.736 -17.847 -46.393 1.00 45.91 266 GLN A C 1
ATOM 2103 O O . GLN A 1 266 ? -36.958 -17.866 -46.359 1.00 45.91 266 GLN A O 1
ATOM 2108 N N . GLN A 1 267 ? -34.974 -16.827 -46.847 1.00 45.34 267 GLN A N 1
ATOM 2109 C CA . GLN A 1 267 ? -35.340 -15.716 -47.758 1.00 45.34 267 GLN A CA 1
ATOM 2110 C C . GLN A 1 267 ? -36.266 -14.621 -47.164 1.00 45.34 267 GLN A C 1
ATOM 2112 O O . GLN A 1 267 ? -37.145 -14.917 -46.377 1.00 45.34 267 GLN A O 1
ATOM 2117 N N . THR A 1 268 ? -36.150 -13.307 -47.416 1.00 45.41 268 THR A N 1
ATOM 2118 C CA . THR A 1 268 ? -35.662 -12.509 -48.565 1.00 45.41 268 THR A CA 1
ATOM 2119 C C . THR A 1 268 ? -35.742 -11.005 -48.214 1.00 45.41 268 THR A C 1
ATOM 2121 O O . THR A 1 268 ? -36.518 -10.640 -47.336 1.00 45.41 268 THR A O 1
ATOM 2124 N N . GLY A 1 269 ? -35.061 -10.145 -48.990 1.00 44.66 269 GLY A N 1
ATOM 2125 C CA . GLY A 1 269 ? -35.435 -8.731 -49.227 1.00 44.66 269 GLY A CA 1
ATOM 2126 C C . GLY A 1 269 ? -34.657 -7.714 -48.384 1.00 44.66 269 GLY A C 1
ATOM 2127 O O . GLY A 1 269 ? -34.875 -7.619 -47.187 1.00 44.66 269 GLY A O 1
ATOM 2128 N N . THR A 1 270 ? -33.631 -7.026 -48.894 1.00 49.44 270 THR A N 1
ATOM 2129 C CA . THR A 1 270 ? -33.688 -5.879 -49.829 1.00 49.44 270 THR A CA 1
ATOM 2130 C C . THR A 1 270 ? -34.533 -4.713 -49.305 1.00 49.44 270 THR A C 1
ATOM 2132 O O . THR A 1 270 ? -35.743 -4.683 -49.515 1.00 49.44 270 THR A O 1
ATOM 2135 N N . GLN A 1 271 ? -33.874 -3.734 -48.684 1.00 48.84 271 GLN A N 1
ATOM 2136 C CA . GLN A 1 271 ? -33.767 -2.345 -49.153 1.00 48.84 271 GLN A CA 1
ATOM 2137 C C . GLN A 1 271 ? -32.687 -1.613 -48.355 1.00 48.84 271 GLN A C 1
ATOM 2139 O O . GLN A 1 271 ? -32.516 -1.952 -47.164 1.00 48.84 271 GLN A O 1
#

Foldseek 3Di:
DVVVVVVVVVVVVVPPDDDDPDPLVVLVVVLVVLVVCLVVLVVVLVVLVVQLVVLVVLLVVLVVVLVVLVVVLVVLVVVHPVSVVVSVVSVVVSVVSVVVNVVSVVSSVVSVVVSVVSVVVSVVSVVVSVVSNVVSVVVSVVVVVVVVVVVVVVVVVVPVVDDDPVVVVVVVVVVVVVVVVVVVVVVCVVVVVVVVVVVVVVVVVVVVVVVVVQVVCVVVVNDDDDDDDDDDDDDDDDDDDDDDDDDDDDDDDDDDDDDDDDDDDDDDDDD

Nearest PDB structures (foldseek):
  3ja6-assembly1_I  TM=5.105E-01  e=1.151E-01  Escherichia coli
  3zx6-assembly1_B  TM=5.123E-01  e=4.315E-01  Archaeoglobus fulgidus DSM 4304
  3ja6-assemb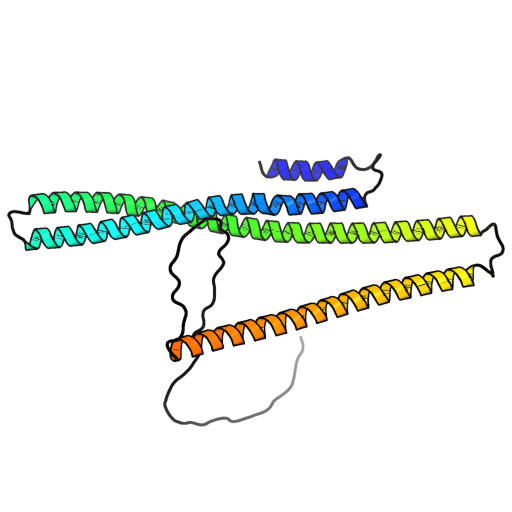ly1_H  TM=4.517E-01  e=1.285E+00  Escherichia coli
  3zx6-assembly1_A  TM=5.441E-01  e=3.222E+00  Archaeoglobus fulgidus DSM 4304
  5xg2-assembly1_A  TM=2.561E-01  e=5.751E-01  Pyrococcus yayanosii CH1

Sequence (271 aa):
MFKRMWMAIRSFFGVFVRGLEDPDRMLQQYMDDMRSQVPKMNDTVAEVMKNEYMTKNQVERLEKKVTDLDAQIIAAIKLGPEYEEEAKTLISAVETAREDLEDTRQQYNLAKAASEKARDARDDFMRTMNQKIQEAMRAINKSKQAKMQEQLAGLMTSFEIGDQTDILDRMTEKIDERAARAQARVELATSGVDSKLNDIKKASARIGVDEKLLEYKRQLGMAPEEAGDEKTMEPVAPPQRTLEAANSDSEATEPGSDQPTMQPQQQTGTQ

Solvent-accessible surface area (backbone atoms only — not comparable to full-atom values): 15996 Å² total; per-residue (Å²): 110,71,70,58,57,55,51,52,58,59,53,62,75,72,69,83,84,79,88,74,97,51,71,57,58,54,43,50,50,51,45,52,56,55,58,65,44,51,62,63,51,51,53,55,36,48,55,41,39,47,50,22,51,53,32,46,53,50,30,56,51,32,54,49,50,37,52,56,42,54,52,48,33,56,49,28,62,70,75,33,78,92,33,48,67,61,28,52,54,43,50,56,52,36,52,54,38,49,51,54,30,51,55,36,46,54,52,24,55,53,29,43,55,52,28,51,52,37,51,52,53,48,52,52,48,51,53,51,49,53,52,51,44,51,52,38,51,52,51,41,54,51,50,54,51,50,54,50,52,50,52,51,50,53,46,50,67,67,43,77,78,52,83,69,73,81,46,56,58,56,48,50,52,50,50,50,52,50,49,52,52,52,51,52,50,52,50,53,53,52,52,51,52,54,49,51,53,50,51,49,54,53,50,53,52,47,51,59,48,53,51,50,49,51,50,52,29,54,76,68,73,65,63,87,83,84,80,86,85,89,81,90,83,86,88,86,83,84,83,88,85,76,92,78,92,83,84,86,87,81,90,84,81,90,88,82,90,81,83,81,88,85,85,89,82,84,89,83,82,91,131

Mean predicted aligned error: 19.81 Å